Protein AF-A0A3N4IIP5-F1 (afdb_monomer)

Organism: NCBI:txid1160509

Solvent-accessible surface area (backbone atoms only — not comparable to full-atom values): 14035 Å² total; per-residue (Å²): 141,88,85,81,83,89,76,88,82,86,88,79,89,77,76,84,77,80,73,63,86,78,77,60,82,81,64,69,77,73,67,65,55,54,60,50,53,63,45,65,76,70,49,84,66,51,74,64,55,54,49,50,52,49,52,51,52,52,51,52,49,54,50,50,52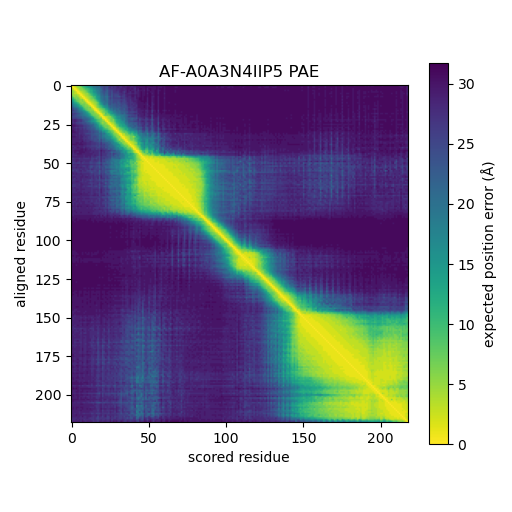,50,54,51,49,53,52,50,53,54,49,53,52,52,51,51,58,55,71,68,49,74,94,69,91,80,83,85,86,81,90,78,81,85,81,91,75,75,90,72,80,74,79,70,55,68,80,57,50,57,57,46,54,64,60,72,71,55,78,88,68,83,78,78,73,76,69,75,78,71,82,72,74,81,74,79,77,77,74,81,65,79,90,42,58,73,55,49,53,53,52,50,50,54,48,52,56,51,53,52,52,51,48,54,50,52,50,54,50,50,53,50,49,50,54,50,49,52,51,50,50,54,47,53,31,68,66,37,52,43,96,89,66,47,73,36,56,87,61,26,44,68,62,52,50,55,50,51,54,54,64,73,73,106

Radius of gyration: 42.21 Å; Cα contacts (8 Å, |Δi|>4): 19; chains: 1; bounding box: 82×111×110 Å

Secondary structure (DSSP, 8-state):
----PPP-------------GGGGSS--STTHHHHHHHHHTTS---HHHHHHHHHHHHHHHHHHHHHHHHHHHHHHHHHHHHHTS------------------------HHHHHHHHHHHTS-------------PPPPPPPPPPGGGHHHHHHHHHHHHHHHHHHHHHHHHHHHHHHHHHHHHHHHHHHH-B-TTS-B-HHHHHHHHHHHHHHHH--

Foldseek 3Di:
DDDDDDDDDDDDDPDDDPDDPVPCPPDPDPPPVVVVVVCVVPDCPDPVVVVVVVVVVVVVVVVVVVVVVVVVVVVVVVVVVVVPPDPDDDDDDDDDDDDPDDDDPPPPDPVVVVVVCVVVPDDPDPPPPPVPPPPDPPDPDPPDDPVCPVVVVVVVVVVVVVVVVVVVVVVVVVVVVVVVVVVVQLVCLQCDADPVRHRDCVSNVVVVVVVVVVVVVD

Mean predicted aligned error: 23.29 Å

Sequence (218 aa):
MAKEAPKSKKGGDKKGGKTSVKDRKDAGPVGFAKIQKYNNMRLPDGTHKRKLDKIKATLIQKAKTKQQYAKLLAKEKKAQEQEQRPEHLGPAPVPVENQEDDSVPAEMHPDRQTRIDEMEGQPDEPQKRQRERRERPPRPQRKSNPGFAAEQKKAEQRKKEAEEREKEIQEKEKAKRISIQERNRKKKLMTAKTVDGRKMLGKQSSVLLSKIQQQMST

Structure (mmCIF, N/CA/C/O backbone):
data_AF-A0A3N4IIP5-F1
#
_entry.id   AF-A0A3N4IIP5-F1
#
loop_
_atom_site.group_PDB
_atom_site.id
_atom_site.type_symbol
_atom_site.label_atom_id
_atom_site.label_alt_id
_atom_site.label_comp_id
_atom_site.label_asym_id
_atom_site.label_entity_id
_atom_site.label_seq_id
_atom_site.pdbx_PDB_ins_code
_atom_site.Cartn_x
_atom_site.Cartn_y
_atom_site.Cartn_z
_atom_site.occupancy
_atom_site.B_iso_or_equiv
_atom_site.auth_seq_id
_atom_site.auth_comp_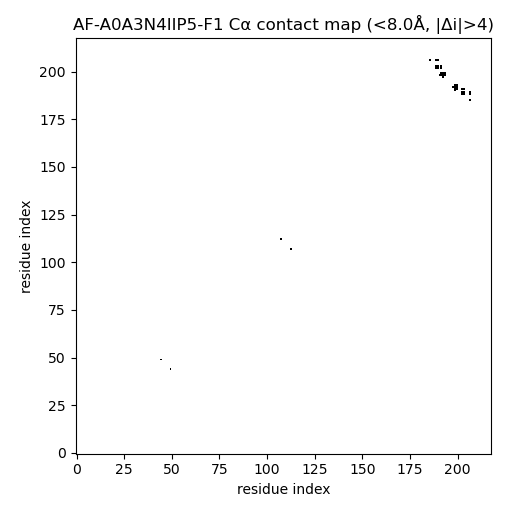id
_atom_site.auth_asym_id
_atom_site.auth_atom_id
_atom_site.pdbx_PDB_model_num
ATOM 1 N N . MET A 1 1 ? 0.651 67.273 -8.717 1.00 48.66 1 MET A N 1
ATOM 2 C CA . MET A 1 1 ? -0.096 66.728 -9.870 1.00 48.66 1 MET A CA 1
ATOM 3 C C . MET A 1 1 ? -1.094 65.711 -9.345 1.00 48.66 1 MET A C 1
ATOM 5 O O . MET A 1 1 ? -0.688 64.639 -8.926 1.00 48.66 1 MET A O 1
ATOM 9 N N . ALA A 1 2 ? -2.369 66.089 -9.271 1.00 49.53 2 ALA A N 1
ATOM 10 C CA . ALA A 1 2 ? -3.459 65.239 -8.802 1.00 49.53 2 ALA A CA 1
ATOM 11 C C . ALA A 1 2 ? -4.463 65.062 -9.940 1.00 49.53 2 ALA A C 1
ATOM 13 O O . ALA A 1 2 ? -4.961 66.076 -10.417 1.00 49.53 2 ALA A O 1
ATOM 14 N N . LYS A 1 3 ? -4.712 63.811 -10.350 1.00 52.56 3 LYS A N 1
ATOM 15 C CA . LYS A 1 3 ? -5.859 63.275 -11.118 1.00 52.56 3 LYS A CA 1
ATOM 16 C C . LYS A 1 3 ? -5.765 61.742 -11.020 1.00 52.56 3 LYS A C 1
ATOM 18 O O . LYS A 1 3 ? -4.656 61.232 -11.090 1.00 52.56 3 LYS A O 1
ATOM 23 N N . GLU A 1 4 ? -6.782 60.901 -10.919 1.00 49.09 4 GLU A N 1
ATOM 24 C CA . GLU A 1 4 ? -8.201 60.945 -10.556 1.00 49.09 4 GLU A CA 1
ATOM 25 C C . GLU A 1 4 ? -8.625 59.460 -10.640 1.00 49.09 4 GLU A C 1
ATOM 27 O O . GLU A 1 4 ? -8.287 58.777 -11.607 1.00 49.09 4 GLU A O 1
ATOM 32 N N . ALA A 1 5 ? -9.311 58.925 -9.628 1.00 58.78 5 ALA A N 1
ATOM 33 C CA . ALA A 1 5 ? -9.852 57.564 -9.673 1.00 58.78 5 ALA A CA 1
ATOM 34 C C . ALA A 1 5 ? -11.160 57.523 -10.490 1.00 58.78 5 ALA A C 1
ATOM 36 O O . ALA A 1 5 ? -12.003 58.407 -10.306 1.00 58.78 5 ALA A O 1
ATOM 37 N N . PRO A 1 6 ? -11.420 56.496 -11.323 1.00 63.25 6 PRO A N 1
ATOM 38 C CA . PRO A 1 6 ? -12.736 56.341 -11.922 1.00 63.25 6 PRO A CA 1
ATOM 39 C C . PRO A 1 6 ? -13.735 55.733 -10.928 1.00 63.25 6 PRO A C 1
ATOM 41 O O . PRO A 1 6 ? -13.582 54.628 -10.408 1.00 63.25 6 PRO A O 1
ATOM 44 N N . LYS A 1 7 ? -14.784 56.523 -10.696 1.00 52.03 7 LYS A N 1
ATOM 45 C CA . LYS A 1 7 ? -15.952 56.268 -9.856 1.00 52.03 7 LYS A CA 1
ATOM 46 C C . LYS A 1 7 ? -16.812 55.104 -10.362 1.00 52.03 7 LYS A C 1
ATOM 48 O O . LYS A 1 7 ? -17.008 54.898 -11.556 1.00 52.03 7 LYS A O 1
ATOM 53 N N . SER A 1 8 ? -17.420 54.439 -9.386 1.00 47.47 8 SER A N 1
ATOM 54 C CA . SER A 1 8 ? -18.555 53.521 -9.469 1.00 47.47 8 SER A CA 1
ATOM 55 C C . SER A 1 8 ? -19.714 54.009 -10.354 1.00 47.47 8 SER A C 1
ATOM 57 O O . SER A 1 8 ? -20.179 55.139 -10.185 1.00 47.47 8 SER A O 1
ATOM 59 N N . LYS A 1 9 ? -20.299 53.110 -11.158 1.00 48.66 9 LYS A N 1
ATOM 60 C CA . LYS A 1 9 ? -21.694 53.216 -11.621 1.00 48.66 9 LYS A CA 1
ATOM 61 C C . LYS A 1 9 ? -22.539 52.098 -11.007 1.00 48.66 9 LYS A C 1
ATOM 63 O O . LYS A 1 9 ? -22.332 50.919 -11.276 1.00 48.66 9 LYS A O 1
ATOM 68 N N . LYS A 1 10 ? -23.483 52.518 -10.161 1.00 44.81 10 LYS A N 1
ATOM 69 C CA . LYS A 1 10 ? -24.668 51.771 -9.726 1.00 44.81 10 LYS A CA 1
ATOM 70 C C . LYS A 1 10 ? -25.659 51.643 -10.890 1.00 44.81 10 LYS A C 1
ATOM 72 O O . LYS A 1 10 ? -25.715 52.535 -11.732 1.00 44.81 10 LYS A O 1
ATOM 77 N N . GLY A 1 11 ? -26.520 50.629 -10.824 1.00 36.28 11 GLY A N 1
ATOM 78 C CA . GLY A 1 11 ? -27.863 50.683 -11.411 1.00 36.28 11 GLY A CA 1
ATOM 79 C C . GLY A 1 11 ? -28.193 49.504 -12.315 1.00 36.28 11 GLY A C 1
ATOM 80 O O . GLY A 1 11 ? -27.770 49.459 -13.462 1.00 36.28 11 GLY A O 1
ATOM 81 N N . GLY A 1 12 ? -28.980 48.563 -11.799 1.00 36.09 12 GLY A N 1
ATOM 82 C CA . GLY A 1 12 ? -29.495 47.437 -12.569 1.00 36.09 12 GLY A CA 1
ATOM 83 C C . GLY A 1 12 ? -30.387 46.545 -11.720 1.00 36.09 12 GLY A C 1
ATOM 84 O O . GLY A 1 12 ? -30.040 45.393 -11.471 1.00 36.09 12 GLY A O 1
ATOM 85 N N . ASP A 1 13 ? -31.506 47.102 -11.250 1.00 45.22 13 ASP A N 1
ATOM 86 C CA . ASP A 1 13 ? -32.619 46.382 -10.632 1.00 45.22 13 ASP A CA 1
ATOM 87 C C . ASP A 1 13 ? -33.009 45.152 -11.461 1.00 45.22 13 ASP A C 1
ATOM 89 O O . ASP A 1 13 ? -33.681 45.257 -12.488 1.00 45.22 13 ASP A O 1
ATOM 93 N N . LYS A 1 14 ? -32.644 43.953 -11.000 1.00 47.56 14 LYS A N 1
ATOM 94 C CA . LYS A 1 14 ? -33.294 42.724 -11.461 1.00 47.56 14 LYS A CA 1
ATOM 95 C C . LYS A 1 14 ? -34.413 42.388 -10.496 1.00 47.56 14 LYS A C 1
ATOM 97 O O . LYS A 1 14 ? -34.243 41.640 -9.536 1.00 47.56 14 LYS A O 1
ATOM 102 N N . LYS A 1 15 ? -35.570 42.983 -10.794 1.00 43.66 15 LYS A N 1
ATOM 103 C CA . LYS A 1 15 ? -36.880 42.582 -10.286 1.00 43.66 15 LYS A CA 1
ATOM 104 C C . LYS A 1 15 ? -36.988 41.056 -10.315 1.00 43.66 15 LYS A C 1
ATOM 106 O O . LYS A 1 15 ? -36.783 40.428 -11.354 1.00 43.66 15 LYS A O 1
ATOM 111 N N . GLY A 1 16 ? -37.313 40.476 -9.162 1.00 44.22 16 GLY A N 1
ATOM 112 C CA . GLY A 1 16 ? -37.641 39.066 -9.021 1.00 44.22 16 GLY A CA 1
ATOM 113 C C . GLY A 1 16 ? -38.875 38.726 -9.849 1.00 44.22 16 GLY A C 1
ATOM 114 O O . GLY A 1 16 ? -40.005 38.922 -9.409 1.00 44.22 16 GLY A O 1
ATOM 115 N N . GLY A 1 17 ? -38.649 38.205 -11.053 1.00 40.88 17 GLY A N 1
ATOM 116 C CA . GLY A 1 17 ? -39.674 37.532 -11.834 1.00 40.88 17 GLY A CA 1
ATOM 117 C C . GLY A 1 17 ? -40.027 36.218 -11.148 1.00 40.88 17 GLY A C 1
ATOM 118 O O . GLY A 1 17 ? -39.293 35.237 -11.258 1.00 40.88 17 GLY A O 1
ATOM 119 N N . LYS A 1 18 ? -41.147 36.201 -10.419 1.00 43.44 18 LYS A N 1
ATOM 120 C CA . LYS A 1 18 ? -41.827 34.967 -10.018 1.00 43.44 18 LYS A CA 1
ATOM 121 C C . LYS A 1 18 ? -42.289 34.270 -11.298 1.00 43.44 18 LYS A C 1
ATOM 123 O O . LYS A 1 18 ? -43.378 34.541 -11.791 1.00 43.44 18 LYS A O 1
ATOM 128 N N . THR A 1 19 ? -41.448 33.410 -11.867 1.00 48.50 19 THR A N 1
ATOM 129 C CA . THR A 1 19 ? -41.896 32.485 -12.906 1.00 48.50 19 THR A CA 1
ATOM 130 C C . THR A 1 19 ? -42.863 31.502 -12.268 1.00 48.50 19 THR A C 1
ATOM 132 O O . THR A 1 19 ? -42.585 30.921 -11.214 1.00 48.50 19 THR A O 1
ATOM 135 N N . SER A 1 20 ? -44.040 31.404 -12.874 1.00 47.38 20 SER A N 1
ATOM 136 C CA . SER A 1 20 ? -45.124 30.553 -12.420 1.00 47.38 20 SER A CA 1
ATOM 137 C C . SER A 1 20 ? -44.643 29.095 -12.337 1.00 47.38 20 SER A C 1
ATOM 139 O O . SER A 1 20 ? -43.826 28.633 -13.134 1.00 47.38 20 SER A O 1
ATOM 141 N N . VAL A 1 21 ? -45.129 28.350 -11.343 1.00 51.81 21 VAL A N 1
ATOM 142 C CA . VAL A 1 21 ? -44.751 26.943 -11.101 1.00 51.81 21 VAL A CA 1
ATOM 143 C C . VAL A 1 21 ? -45.197 26.015 -12.249 1.00 51.81 21 VAL A C 1
ATOM 145 O O . VAL A 1 21 ? -44.751 24.872 -12.324 1.00 51.81 21 VAL A O 1
ATOM 148 N N . LYS A 1 22 ? -46.034 26.497 -13.179 1.00 49.34 22 LYS A N 1
ATOM 149 C CA . LYS A 1 22 ? -46.564 25.699 -14.292 1.00 49.34 22 LYS A CA 1
ATOM 150 C C . LYS A 1 22 ? -45.612 25.579 -15.489 1.00 49.34 22 LYS A C 1
ATOM 152 O O . LYS A 1 22 ? -45.721 24.590 -16.202 1.00 49.34 22 LYS A O 1
ATOM 157 N N . ASP A 1 23 ? -44.612 26.454 -15.623 1.00 50.75 23 ASP A N 1
ATOM 158 C CA . ASP A 1 23 ? -43.726 26.485 -16.806 1.00 50.75 23 ASP A CA 1
ATOM 159 C C . ASP A 1 23 ? -42.410 25.692 -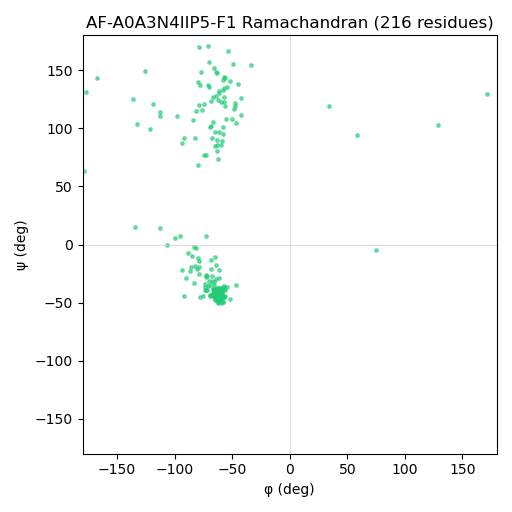16.633 1.00 50.75 23 ASP A C 1
ATOM 161 O O . ASP A 1 23 ? -41.513 25.757 -17.469 1.00 50.75 23 ASP A O 1
ATOM 165 N N . ARG A 1 24 ? -42.245 24.939 -15.531 1.00 54.22 24 ARG A N 1
ATOM 166 C CA . ARG A 1 24 ? -41.014 24.168 -15.231 1.00 54.22 24 ARG A CA 1
ATOM 167 C C . ARG A 1 24 ? -41.095 22.675 -15.560 1.00 54.22 24 ARG A C 1
ATOM 169 O O . ARG A 1 24 ? -40.170 21.945 -15.213 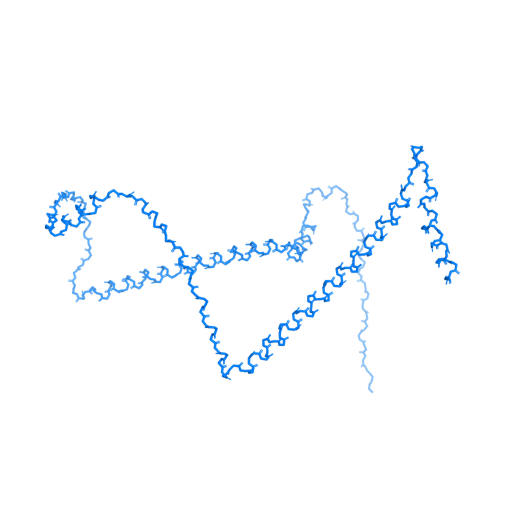1.00 54.22 24 ARG A O 1
ATOM 176 N N . LYS A 1 25 ? -42.179 22.201 -16.181 1.00 49.31 25 LYS A N 1
ATOM 177 C CA . LYS A 1 25 ? -42.346 20.766 -16.476 1.00 49.31 25 LYS A CA 1
ATOM 178 C C . LYS A 1 25 ? -41.557 20.280 -17.698 1.00 49.31 25 LYS A C 1
ATOM 180 O O . LYS A 1 25 ? -41.232 19.099 -17.732 1.00 49.31 25 LYS A O 1
ATOM 185 N N . ASP A 1 26 ? -41.134 21.178 -18.590 1.00 53.47 26 ASP A N 1
ATOM 186 C CA . ASP A 1 26 ? -40.436 20.799 -19.833 1.00 53.47 26 ASP A CA 1
ATOM 187 C C . ASP A 1 26 ? -38.924 21.095 -19.828 1.00 53.47 26 ASP A C 1
ATOM 189 O O . ASP A 1 26 ? -38.204 20.776 -20.773 1.00 53.47 26 ASP A O 1
ATOM 193 N N . ALA A 1 27 ? -38.393 21.655 -18.737 1.00 52.62 27 ALA A N 1
ATOM 194 C CA . ALA A 1 27 ? -36.957 21.845 -18.562 1.00 52.62 27 ALA A CA 1
ATOM 195 C C . ALA A 1 27 ? -36.355 20.636 -17.827 1.00 52.62 27 ALA A C 1
ATOM 197 O O . ALA A 1 27 ? -36.302 20.595 -16.597 1.00 52.62 27 ALA A O 1
ATOM 198 N N . GLY A 1 28 ? -35.894 19.642 -18.593 1.00 54.22 28 GLY A N 1
ATOM 199 C CA . GLY A 1 28 ? -35.118 18.510 -18.075 1.00 54.22 28 GLY A CA 1
ATOM 200 C C . GLY A 1 28 ? -33.888 18.948 -17.250 1.00 54.22 28 GLY A C 1
ATOM 201 O O . GLY A 1 28 ? -33.481 20.111 -17.284 1.00 54.22 28 GLY A O 1
ATOM 202 N N . PRO A 1 29 ? -33.250 18.043 -16.486 1.00 50.97 29 PRO A N 1
ATOM 203 C CA . PRO A 1 29 ? -32.293 18.396 -15.438 1.00 50.97 29 PRO A CA 1
ATOM 204 C C . PRO A 1 29 ? -30.906 18.730 -16.015 1.00 50.97 29 PRO A C 1
ATOM 206 O O . PRO A 1 29 ? -29.935 18.003 -15.816 1.00 50.97 29 PRO A O 1
ATOM 209 N N . VAL A 1 30 ? -30.773 19.845 -16.736 1.00 56.81 30 VAL A N 1
ATOM 210 C CA . VAL A 1 30 ? -29.518 20.204 -17.429 1.00 56.81 30 VAL A CA 1
ATOM 211 C C . VAL A 1 30 ? -28.463 20.809 -16.480 1.00 56.81 30 VAL A C 1
ATOM 213 O O . VAL A 1 30 ? -27.282 20.885 -16.819 1.00 56.81 30 VAL A O 1
ATOM 216 N N . GLY A 1 31 ? -28.854 21.204 -15.262 1.00 51.59 31 GLY A N 1
ATOM 217 C CA . GLY A 1 31 ? -27.966 21.865 -14.291 1.00 51.59 31 GLY A CA 1
ATOM 218 C C . GLY A 1 31 ? -27.245 20.923 -13.317 1.00 51.59 31 GLY A C 1
ATOM 219 O O . GLY A 1 31 ? -26.038 21.046 -13.110 1.00 51.59 31 GLY A O 1
ATOM 220 N N . PHE A 1 32 ? -27.952 19.944 -12.745 1.00 46.94 32 PHE A N 1
ATOM 221 C CA . PHE A 1 32 ? -27.382 19.037 -11.734 1.00 46.94 32 PHE A CA 1
ATOM 222 C C . PHE A 1 32 ? -26.414 18.005 -12.333 1.00 46.94 32 PHE A C 1
ATOM 224 O O . PHE A 1 32 ? -25.390 17.680 -11.728 1.00 46.94 32 PHE A O 1
ATOM 231 N N . ALA A 1 33 ? -26.684 17.547 -13.560 1.00 53.59 33 ALA A N 1
ATOM 232 C CA . ALA A 1 33 ? -25.852 16.567 -14.254 1.00 53.59 33 ALA A CA 1
ATOM 233 C C . ALA A 1 33 ? -24.456 17.113 -14.599 1.00 53.59 33 ALA A C 1
ATOM 235 O O . ALA A 1 33 ? -23.473 16.373 -14.580 1.00 53.59 33 ALA A O 1
ATOM 236 N N . LYS A 1 34 ? -24.334 18.419 -14.873 1.00 52.53 34 LYS A N 1
ATOM 237 C CA . LYS A 1 34 ? -23.051 19.029 -15.250 1.00 52.53 34 LYS A CA 1
ATOM 238 C C . LYS A 1 34 ? -22.114 19.150 -14.044 1.00 52.53 34 LYS A C 1
ATOM 240 O O . LYS A 1 34 ? -20.938 18.829 -14.165 1.00 52.53 34 LYS A O 1
ATOM 245 N N . ILE A 1 35 ? -22.639 19.487 -12.866 1.00 50.16 35 ILE A N 1
ATOM 246 C CA . ILE A 1 35 ? -21.857 19.587 -11.619 1.00 50.16 35 ILE A CA 1
ATOM 247 C C . ILE A 1 35 ? -21.423 18.194 -11.118 1.00 50.16 35 ILE A C 1
ATOM 249 O O . ILE A 1 35 ? -20.292 18.024 -10.662 1.00 50.16 35 ILE A O 1
ATOM 253 N N . GLN A 1 36 ? -22.258 17.161 -11.279 1.00 52.09 36 GLN A N 1
ATOM 254 C CA . GLN A 1 36 ? -21.866 15.776 -10.976 1.00 52.09 36 GLN A CA 1
ATOM 255 C C . GLN A 1 36 ? -20.844 15.204 -11.976 1.00 52.09 36 GLN A C 1
ATOM 257 O O . GLN A 1 36 ? -19.974 14.430 -11.580 1.00 52.09 36 GLN A O 1
ATOM 262 N N . LYS A 1 37 ? -20.876 15.621 -13.250 1.00 50.81 37 LYS A N 1
ATOM 263 C CA . LYS A 1 37 ? -19.923 15.180 -14.285 1.00 50.81 37 LYS A CA 1
ATOM 264 C C . LYS A 1 37 ? -18.489 15.659 -14.022 1.00 50.81 37 LYS A C 1
ATOM 266 O O . LYS A 1 37 ? -17.551 14.891 -14.217 1.00 50.81 37 LYS A O 1
ATOM 271 N N . TYR A 1 38 ? -18.313 16.884 -13.520 1.00 48.00 38 TYR A N 1
ATOM 272 C CA . TYR A 1 38 ? -16.987 17.410 -13.161 1.00 48.00 38 TYR A CA 1
ATOM 273 C C . TYR A 1 38 ? -16.470 16.897 -11.808 1.00 48.00 38 TYR A C 1
ATOM 275 O O . TYR A 1 38 ? -15.258 16.782 -11.635 1.00 48.00 38 TYR A O 1
ATOM 283 N N . ASN A 1 39 ? -17.358 16.500 -10.890 1.00 49.91 39 ASN A N 1
ATOM 284 C CA . ASN A 1 39 ? -16.961 15.805 -9.665 1.00 49.91 39 ASN A CA 1
ATOM 285 C C . ASN A 1 39 ? -16.578 14.337 -9.942 1.00 49.91 39 ASN A C 1
ATOM 287 O O . ASN A 1 39 ? -15.513 13.902 -9.519 1.00 49.91 39 ASN A O 1
ATOM 291 N N . ASN A 1 40 ? -17.334 13.586 -10.748 1.00 54.94 40 ASN A N 1
ATOM 292 C CA . ASN A 1 40 ? -17.026 12.175 -11.040 1.00 54.94 40 ASN A CA 1
ATOM 293 C C . ASN A 1 40 ? -15.760 11.953 -11.890 1.00 54.94 40 ASN A C 1
ATOM 295 O O . ASN A 1 40 ? -15.177 10.877 -11.829 1.00 54.94 40 ASN A O 1
ATOM 299 N N . MET A 1 41 ? -15.284 12.954 -12.637 1.00 53.72 41 MET A N 1
ATOM 300 C CA . MET A 1 41 ? -14.005 12.874 -13.367 1.00 53.72 41 MET A CA 1
ATOM 301 C C . MET A 1 41 ? -12.766 13.110 -12.487 1.00 53.72 41 MET A C 1
ATOM 303 O O . MET A 1 41 ? -11.644 12.866 -12.931 1.00 53.72 41 MET A O 1
ATOM 307 N N . ARG A 1 42 ? -12.941 13.580 -11.245 1.00 56.50 42 ARG A N 1
ATOM 308 C CA . ARG A 1 42 ? -11.845 13.856 -10.299 1.00 56.50 42 ARG A CA 1
ATOM 309 C C . ARG A 1 42 ? -12.122 13.307 -8.896 1.00 56.50 42 ARG A C 1
ATOM 311 O O . ARG A 1 42 ? -11.427 13.659 -7.948 1.00 56.50 42 ARG A O 1
ATOM 318 N N . LEU A 1 43 ? -13.105 12.423 -8.751 1.00 65.94 43 LEU A N 1
ATOM 319 C CA . LEU A 1 43 ? -13.254 11.604 -7.556 1.00 65.94 43 LEU A CA 1
ATOM 320 C C . LEU A 1 43 ? -12.222 10.468 -7.614 1.00 65.94 43 LEU A C 1
ATOM 322 O O . LEU A 1 43 ? -11.844 10.023 -8.703 1.00 65.94 43 LEU A O 1
ATOM 326 N N . PRO A 1 44 ? -11.711 9.983 -6.471 1.00 65.00 44 PRO A N 1
ATOM 327 C CA . PRO A 1 44 ? -10.833 8.833 -6.453 1.00 65.00 44 PRO A CA 1
ATOM 328 C C . PRO A 1 44 ? -11.660 7.585 -6.744 1.00 65.00 44 PRO A C 1
ATOM 330 O O . PRO A 1 44 ? -11.962 6.807 -5.845 1.00 65.00 44 PRO A O 1
ATOM 333 N N . ASP A 1 45 ? -12.002 7.376 -8.019 1.00 67.00 45 ASP A N 1
ATOM 334 C CA . ASP A 1 45 ? -12.311 6.046 -8.514 1.00 67.00 45 ASP A CA 1
ATOM 335 C C . ASP A 1 45 ? -11.189 5.146 -8.006 1.00 67.00 45 ASP A C 1
ATOM 337 O O . ASP A 1 45 ? -10.000 5.435 -8.214 1.00 67.00 45 ASP A O 1
ATOM 341 N N . GLY A 1 46 ? -11.583 4.151 -7.209 1.00 72.94 46 GLY A N 1
ATOM 342 C CA . GLY A 1 46 ? -10.670 3.369 -6.390 1.00 72.94 46 GLY A CA 1
ATOM 343 C C . GLY A 1 46 ? -9.480 2.859 -7.198 1.00 72.94 46 GLY A C 1
ATOM 344 O O . GLY A 1 46 ? -9.546 2.691 -8.418 1.00 72.94 46 GLY A O 1
ATOM 345 N N . THR A 1 47 ? -8.373 2.586 -6.511 1.00 77.88 47 THR A N 1
ATOM 346 C CA . THR A 1 47 ? -7.105 2.151 -7.123 1.00 77.88 47 THR A CA 1
ATOM 347 C C . THR A 1 47 ? -7.289 1.038 -8.164 1.00 77.88 47 THR A C 1
ATOM 349 O O . THR A 1 47 ? -6.606 1.044 -9.187 1.00 77.88 47 THR A O 1
ATOM 352 N N . HIS A 1 48 ? -8.249 0.133 -7.953 1.00 83.44 48 HIS A N 1
ATOM 353 C CA . HIS A 1 48 ? -8.629 -0.917 -8.898 1.00 83.44 48 HIS A CA 1
ATOM 354 C C . HIS A 1 48 ? -9.177 -0.392 -10.231 1.00 83.44 48 HIS A C 1
ATOM 356 O O . HIS A 1 48 ? -8.703 -0.835 -11.273 1.00 83.44 48 HIS A O 1
ATOM 362 N N . LYS A 1 49 ? -10.102 0.575 -10.237 1.00 86.12 49 LYS A N 1
ATOM 363 C CA . LYS A 1 49 ? -10.645 1.143 -11.483 1.00 86.12 49 LYS A CA 1
ATOM 364 C C . LYS A 1 49 ? -9.555 1.827 -12.306 1.00 86.12 49 LYS A C 1
ATOM 366 O O . LYS A 1 49 ? -9.382 1.506 -13.473 1.00 86.12 49 LYS A O 1
ATOM 371 N N . ARG A 1 50 ? -8.697 2.629 -11.661 1.00 84.62 50 ARG A N 1
ATOM 372 C CA . ARG A 1 50 ? -7.537 3.255 -12.326 1.00 84.62 50 ARG A CA 1
ATOM 373 C C . ARG A 1 50 ? -6.578 2.229 -12.929 1.00 84.62 50 ARG A C 1
ATOM 375 O O . ARG A 1 50 ? -6.021 2.464 -13.997 1.00 84.62 50 ARG A O 1
ATOM 382 N N . LYS A 1 51 ? -6.342 1.107 -12.239 1.00 89.31 51 LYS A N 1
ATOM 383 C CA . LYS A 1 51 ? -5.519 0.006 -12.766 1.00 89.31 51 LYS A CA 1
ATOM 384 C C . LYS A 1 51 ? -6.179 -0.627 -13.988 1.00 89.31 51 LYS A C 1
ATOM 386 O O . LYS A 1 51 ? -5.494 -0.823 -14.984 1.00 89.31 51 LYS A O 1
ATOM 391 N N . LEU A 1 52 ? -7.484 -0.892 -13.939 1.00 93.50 52 LEU A N 1
ATOM 392 C CA . LEU A 1 52 ? -8.230 -1.436 -15.075 1.00 93.50 52 LEU A CA 1
ATOM 393 C C . LEU A 1 52 ? -8.204 -0.491 -16.279 1.00 93.50 52 LEU A C 1
ATOM 395 O O . LEU A 1 52 ? -7.937 -0.945 -17.386 1.00 93.50 52 LEU A O 1
ATOM 399 N N . ASP A 1 53 ? -8.395 0.810 -16.073 1.00 90.94 53 ASP A N 1
ATOM 400 C CA . ASP A 1 53 ? -8.357 1.798 -17.157 1.00 90.94 53 ASP A CA 1
ATOM 401 C C . ASP A 1 53 ? -6.961 1.914 -17.771 1.00 90.94 53 ASP A C 1
ATOM 403 O O . ASP A 1 53 ? -6.822 1.9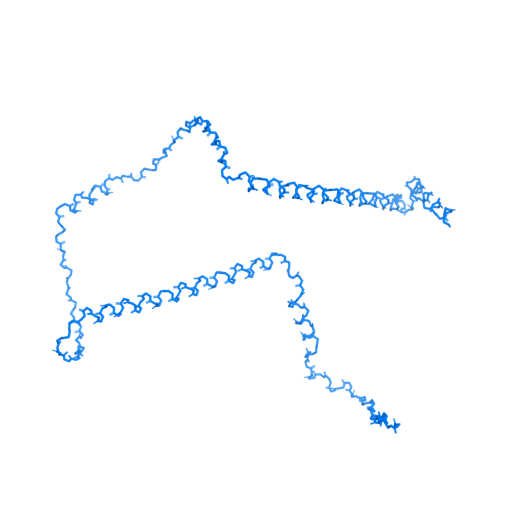43 -18.994 1.00 90.94 53 ASP A O 1
ATOM 407 N N . LYS A 1 54 ? -5.907 1.876 -16.944 1.00 94.00 54 LYS A N 1
ATOM 408 C CA . LYS A 1 54 ? -4.521 1.788 -17.428 1.00 94.00 54 LYS A CA 1
ATOM 409 C C . LYS A 1 54 ? -4.289 0.513 -18.236 1.00 94.00 54 LYS A C 1
ATOM 411 O O . LYS A 1 54 ? -3.752 0.591 -19.335 1.00 94.00 54 LYS A O 1
ATOM 416 N N . ILE A 1 55 ? -4.712 -0.647 -17.732 1.00 96.12 55 ILE A N 1
ATOM 417 C CA . ILE A 1 55 ? -4.574 -1.931 -18.435 1.00 96.12 55 ILE A CA 1
ATOM 418 C C . ILE A 1 55 ? -5.282 -1.863 -19.793 1.00 96.12 55 ILE A C 1
ATOM 420 O O . ILE A 1 55 ? -4.662 -2.150 -20.817 1.00 96.12 55 ILE A O 1
ATOM 424 N N . LYS A 1 56 ? -6.533 -1.392 -19.826 1.00 97.06 56 LYS A N 1
ATOM 425 C CA . LYS A 1 56 ? -7.305 -1.206 -21.062 1.00 97.06 56 LYS A CA 1
ATOM 426 C C . LYS A 1 56 ? -6.598 -0.267 -22.038 1.00 97.06 56 LYS A C 1
ATOM 428 O O . LYS A 1 56 ? -6.406 -0.636 -23.194 1.00 97.06 56 LYS A O 1
ATOM 433 N N . ALA A 1 57 ? -6.146 0.900 -21.581 1.00 96.94 57 ALA A N 1
ATOM 434 C CA . ALA A 1 57 ? -5.417 1.850 -22.419 1.00 96.94 57 ALA A CA 1
ATOM 435 C C . ALA A 1 57 ? -4.134 1.232 -23.003 1.00 96.94 57 ALA A C 1
ATOM 437 O O . ALA A 1 57 ? -3.880 1.367 -24.200 1.00 96.94 57 ALA A O 1
ATOM 438 N N . THR A 1 58 ? -3.367 0.488 -22.196 1.00 97.38 58 THR A N 1
ATOM 439 C CA . THR A 1 58 ? -2.134 -0.174 -22.657 1.00 97.38 58 THR A CA 1
ATOM 440 C C . THR A 1 58 ? -2.410 -1.278 -23.682 1.00 97.38 58 THR A C 1
ATOM 442 O O . THR A 1 58 ? -1.670 -1.405 -24.656 1.00 97.38 58 THR A O 1
ATOM 445 N N . LEU A 1 59 ? -3.487 -2.054 -23.513 1.00 98.19 59 LEU A N 1
ATOM 446 C CA . LEU A 1 59 ? -3.906 -3.090 -24.463 1.00 98.19 59 LEU A CA 1
ATOM 447 C C . LEU A 1 59 ? -4.335 -2.480 -25.798 1.00 98.19 59 LEU A C 1
ATOM 449 O O . LEU A 1 59 ? -3.899 -2.941 -26.851 1.00 98.19 59 LEU A O 1
ATOM 453 N N . ILE A 1 60 ? -5.125 -1.405 -25.754 1.00 97.25 60 ILE A N 1
ATOM 454 C CA . ILE A 1 60 ? -5.563 -0.680 -26.951 1.00 97.25 60 ILE A CA 1
ATOM 455 C C . ILE A 1 60 ? -4.358 -0.103 -27.701 1.00 97.25 60 ILE A C 1
ATOM 457 O O . ILE A 1 60 ? -4.275 -0.239 -28.919 1.00 97.25 60 ILE A O 1
ATOM 461 N N . GLN A 1 61 ? -3.401 0.506 -26.997 1.00 98.44 61 GLN A N 1
ATOM 462 C CA . GLN A 1 61 ? -2.182 1.032 -27.617 1.00 98.44 61 GLN A CA 1
ATOM 463 C C . GLN A 1 61 ? -1.361 -0.076 -28.281 1.00 98.44 61 GLN A C 1
ATOM 465 O O . GLN A 1 61 ? -0.997 0.070 -29.443 1.00 98.44 61 GLN A O 1
ATOM 470 N N . LYS A 1 62 ? -1.143 -1.209 -27.598 1.00 98.06 62 LYS A N 1
ATOM 471 C CA . LYS A 1 62 ? -0.442 -2.372 -28.171 1.00 98.06 62 LYS A CA 1
ATOM 472 C C . LYS A 1 62 ? -1.147 -2.937 -29.405 1.00 98.06 62 LYS A C 1
ATOM 474 O O . LYS A 1 62 ? -0.487 -3.351 -30.351 1.00 98.06 62 LYS A O 1
ATOM 479 N N . ALA A 1 63 ? -2.477 -2.976 -29.409 1.00 98.38 63 ALA A N 1
ATOM 480 C CA . ALA A 1 63 ? -3.237 -3.422 -30.573 1.00 98.38 63 ALA A CA 1
ATOM 481 C C . ALA A 1 63 ? -3.082 -2.443 -31.747 1.00 98.38 63 ALA A C 1
ATOM 483 O O . ALA A 1 63 ? -2.821 -2.870 -32.870 1.00 98.38 63 ALA A O 1
ATOM 484 N N . LYS A 1 64 ? -3.163 -1.133 -31.485 1.00 98.31 64 LYS A N 1
ATOM 485 C CA . LYS A 1 64 ? -2.969 -0.093 -32.506 1.00 98.31 64 LYS A CA 1
ATOM 486 C C . LYS A 1 64 ? -1.565 -0.124 -33.103 1.00 98.31 64 LYS A C 1
ATOM 488 O O . LYS A 1 64 ? -1.443 -0.086 -34.323 1.00 98.31 64 LYS A O 1
ATOM 493 N N . THR A 1 65 ? -0.523 -0.247 -32.281 1.00 98.31 65 THR A N 1
ATOM 494 C CA . THR A 1 65 ? 0.857 -0.332 -32.780 1.00 98.31 65 THR A CA 1
ATOM 495 C C . THR A 1 65 ? 1.072 -1.589 -33.614 1.00 98.31 65 THR A C 1
ATOM 497 O O . THR A 1 65 ? 1.659 -1.502 -34.687 1.00 98.31 65 THR A O 1
ATOM 500 N N . LYS A 1 66 ? 0.524 -2.740 -33.199 1.00 97.94 66 LYS A N 1
ATOM 501 C CA . LYS A 1 66 ? 0.552 -3.970 -34.007 1.00 97.94 66 LYS A CA 1
ATOM 502 C C . LYS A 1 66 ? -0.164 -3.806 -35.347 1.00 97.94 66 LYS A C 1
ATOM 504 O O . LYS A 1 66 ? 0.370 -4.224 -36.366 1.00 97.94 66 LYS A O 1
ATOM 509 N N . GLN A 1 67 ? -1.339 -3.177 -35.368 1.00 98.12 67 GLN A N 1
ATOM 510 C CA . GLN A 1 67 ? -2.065 -2.906 -36.614 1.00 98.12 67 GLN A CA 1
ATOM 511 C C . GLN A 1 67 ? -1.293 -1.957 -37.536 1.00 98.12 67 GLN A C 1
ATOM 513 O O . GLN A 1 67 ? -1.241 -2.181 -38.741 1.00 98.12 67 GLN A O 1
ATOM 518 N N . GLN A 1 68 ? -0.689 -0.899 -36.990 1.00 98.06 68 GLN A N 1
ATOM 519 C CA . GLN A 1 68 ? 0.140 0.029 -37.762 1.00 98.06 68 GLN A CA 1
ATOM 520 C C . GLN A 1 68 ? 1.383 -0.665 -38.324 1.00 98.06 68 GLN A C 1
ATOM 522 O O . GLN A 1 68 ? 1.669 -0.516 -39.508 1.00 98.06 68 GLN A O 1
ATOM 527 N N . TYR A 1 69 ? 2.064 -1.475 -37.513 1.00 98.12 69 TYR A N 1
ATOM 528 C CA . TYR A 1 69 ? 3.219 -2.253 -37.950 1.00 98.12 69 TYR A CA 1
ATOM 529 C C . TYR A 1 69 ? 2.848 -3.260 -39.043 1.00 98.12 69 TYR A C 1
ATOM 531 O O . TYR A 1 69 ? 3.504 -3.307 -40.075 1.00 98.12 69 TYR A O 1
ATOM 539 N N . ALA A 1 70 ? 1.744 -3.995 -38.881 1.00 97.44 70 ALA A N 1
ATOM 540 C CA . ALA A 1 70 ? 1.251 -4.915 -39.905 1.00 97.44 70 ALA A CA 1
ATOM 541 C C . ALA A 1 70 ? 0.929 -4.195 -41.228 1.00 97.44 70 ALA A C 1
ATOM 543 O O . ALA A 1 70 ? 1.209 -4.722 -42.301 1.00 97.44 70 ALA A O 1
ATOM 544 N N . LYS A 1 71 ? 0.386 -2.971 -41.165 1.00 97.25 71 LYS A N 1
ATOM 545 C CA . LYS A 1 71 ? 0.150 -2.140 -42.355 1.00 97.25 71 LYS A CA 1
ATOM 546 C C . LYS A 1 71 ? 1.449 -1.705 -43.031 1.00 97.25 71 LYS A C 1
ATOM 548 O O . LYS A 1 71 ? 1.497 -1.711 -44.255 1.00 97.25 71 LYS A O 1
ATOM 553 N N . LEU A 1 72 ? 2.467 -1.312 -42.266 1.00 96.75 72 LEU A N 1
ATOM 554 C CA . LEU A 1 72 ? 3.779 -0.952 -42.816 1.00 96.75 72 LEU A CA 1
ATOM 555 C C . LEU A 1 72 ? 4.447 -2.164 -43.463 1.00 96.75 72 LEU A C 1
ATOM 557 O O . LEU A 1 72 ? 4.809 -2.089 -44.629 1.00 96.75 72 LEU A O 1
ATOM 561 N N . LEU A 1 73 ? 4.465 -3.305 -42.775 1.00 96.62 73 LEU A N 1
ATOM 562 C CA . LEU A 1 73 ? 5.018 -4.551 -43.301 1.00 96.62 73 LEU A CA 1
ATOM 563 C C . LEU A 1 73 ? 4.317 -4.991 -44.596 1.00 96.62 73 LEU A C 1
ATOM 565 O O . LEU A 1 73 ? 4.963 -5.423 -45.543 1.00 96.62 73 LEU A O 1
ATOM 569 N N . ALA A 1 74 ? 2.988 -4.867 -44.667 1.00 94.00 74 ALA A N 1
ATOM 570 C CA . ALA A 1 74 ? 2.241 -5.169 -45.887 1.00 94.00 74 ALA A CA 1
ATOM 571 C C . ALA A 1 74 ? 2.565 -4.196 -47.034 1.00 94.00 74 ALA A C 1
ATOM 573 O O . ALA A 1 74 ? 2.575 -4.607 -48.190 1.00 94.00 74 ALA A O 1
ATOM 574 N N . LYS A 1 75 ? 2.827 -2.917 -46.735 1.00 94.31 75 LYS A N 1
ATOM 575 C CA . LYS A 1 75 ? 3.267 -1.936 -47.738 1.00 94.31 75 LYS A CA 1
ATOM 576 C C . LYS A 1 75 ? 4.685 -2.222 -48.227 1.00 94.31 75 LYS A C 1
ATOM 578 O O . LYS A 1 75 ? 4.901 -2.179 -49.427 1.00 94.31 75 LYS A O 1
ATOM 583 N N . GLU A 1 76 ? 5.607 -2.548 -47.326 1.00 92.12 76 GLU A N 1
ATOM 584 C CA . GLU A 1 76 ? 6.989 -2.908 -47.666 1.00 92.12 76 GLU A CA 1
ATOM 585 C C . GLU A 1 76 ? 7.035 -4.155 -48.550 1.00 92.12 76 GLU A C 1
ATOM 587 O O . GLU A 1 76 ? 7.694 -4.141 -49.581 1.00 92.12 76 GLU A O 1
ATOM 592 N N . LYS A 1 77 ? 6.261 -5.197 -48.220 1.00 90.44 77 LYS A N 1
ATOM 593 C CA . LYS A 1 77 ? 6.149 -6.395 -49.067 1.00 90.44 77 LYS A CA 1
ATOM 594 C C . LYS A 1 77 ? 5.618 -6.078 -50.466 1.00 90.44 77 LYS A C 1
ATOM 596 O O . LYS A 1 77 ? 6.166 -6.567 -51.443 1.00 90.44 77 LYS A O 1
ATOM 601 N N . LYS A 1 78 ? 4.586 -5.232 -50.568 1.00 89.94 78 LYS A N 1
ATOM 602 C CA . LYS A 1 78 ? 4.052 -4.787 -51.867 1.00 89.94 78 LYS A CA 1
ATOM 603 C C . LYS A 1 78 ? 5.060 -3.952 -52.659 1.00 89.94 78 LYS A C 1
ATOM 605 O O . LYS A 1 78 ? 5.120 -4.093 -53.871 1.00 89.94 78 LYS A O 1
ATOM 610 N N . ALA A 1 79 ? 5.834 -3.097 -51.992 1.00 87.62 79 ALA A N 1
ATOM 611 C CA . ALA A 1 79 ? 6.892 -2.322 -52.635 1.00 87.62 79 ALA A CA 1
ATOM 612 C C . ALA A 1 79 ? 8.022 -3.232 -53.146 1.00 87.62 79 ALA A C 1
ATOM 614 O O . ALA A 1 79 ? 8.443 -3.089 -54.286 1.00 87.62 79 ALA A O 1
ATOM 615 N N . GLN A 1 80 ? 8.436 -4.232 -52.360 1.00 83.56 80 GLN A N 1
ATOM 616 C CA . GLN A 1 80 ? 9.430 -5.228 -52.780 1.00 83.56 80 GLN A CA 1
ATOM 617 C C . GLN A 1 80 ? 8.961 -6.064 -53.979 1.00 83.56 80 GLN A C 1
ATOM 619 O O . GLN A 1 80 ? 9.745 -6.333 -54.881 1.00 83.56 80 GLN A O 1
ATOM 624 N N . GLU A 1 81 ? 7.687 -6.456 -54.017 1.00 80.69 81 GLU A N 1
ATOM 625 C CA . GLU A 1 81 ? 7.107 -7.184 -55.154 1.00 80.69 81 GLU A CA 1
ATOM 626 C C . GLU A 1 81 ? 7.021 -6.312 -56.420 1.00 80.69 81 GLU A C 1
ATOM 628 O O . GLU A 1 81 ? 7.176 -6.812 -57.531 1.00 80.69 81 GLU A O 1
ATOM 633 N N . GLN A 1 82 ? 6.828 -4.997 -56.264 1.00 73.38 82 GLN A N 1
ATOM 634 C CA . GLN A 1 82 ? 6.873 -4.041 -57.375 1.00 73.38 82 GLN A CA 1
ATOM 635 C C . GLN A 1 82 ? 8.299 -3.798 -57.886 1.00 73.38 82 GLN A C 1
ATOM 637 O O . GLN A 1 82 ? 8.485 -3.724 -59.094 1.00 73.38 82 GLN A O 1
ATOM 642 N N . GLU A 1 83 ? 9.301 -3.728 -57.005 1.00 70.38 83 GLU A N 1
ATOM 643 C CA . GLU A 1 83 ? 10.716 -3.574 -57.387 1.00 70.38 83 GLU A CA 1
ATOM 644 C C . GLU A 1 83 ? 11.311 -4.846 -58.017 1.00 70.38 83 GLU A C 1
ATOM 646 O O . GLU A 1 83 ? 12.221 -4.763 -58.837 1.00 70.38 83 GLU A O 1
ATOM 651 N N . GLN A 1 84 ? 10.790 -6.028 -57.675 1.00 63.09 84 GLN A N 1
ATOM 652 C CA 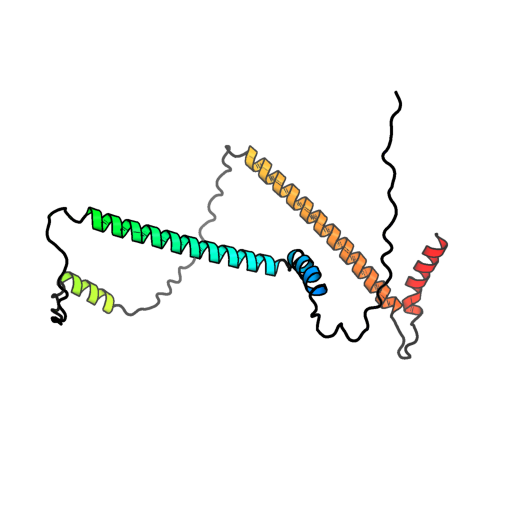. GLN A 1 84 ? 11.180 -7.299 -58.301 1.00 63.09 84 GLN A CA 1
ATOM 653 C C . GLN A 1 84 ? 10.446 -7.585 -59.615 1.00 63.09 84 GLN A C 1
ATOM 655 O O . GLN A 1 84 ? 10.724 -8.598 -60.258 1.00 63.09 84 GLN A O 1
ATOM 660 N N . ARG A 1 85 ? 9.517 -6.718 -60.038 1.00 57.94 85 ARG A N 1
ATOM 661 C CA . ARG A 1 85 ? 8.860 -6.837 -61.339 1.00 57.94 85 ARG A CA 1
ATOM 662 C C . ARG A 1 85 ? 9.772 -6.181 -62.386 1.00 57.94 85 ARG A C 1
ATOM 664 O O . ARG A 1 85 ? 9.884 -4.958 -62.382 1.00 57.94 85 ARG A O 1
ATOM 671 N N . PRO A 1 86 ? 10.450 -6.946 -63.262 1.00 55.09 86 PRO A N 1
ATOM 672 C CA . PRO A 1 86 ? 11.320 -6.354 -64.268 1.00 55.09 86 PRO A CA 1
ATOM 673 C C . PRO A 1 86 ? 10.492 -5.464 -65.197 1.00 55.09 86 PRO A C 1
ATOM 675 O O . PRO A 1 86 ? 9.431 -5.869 -65.680 1.00 55.09 86 PRO A O 1
ATOM 678 N N . GLU A 1 87 ? 10.981 -4.250 -65.443 1.00 54.88 87 GLU A N 1
ATOM 679 C CA . GLU A 1 87 ? 10.456 -3.353 -66.466 1.00 54.88 87 GLU A CA 1
ATOM 680 C C . GLU A 1 87 ? 10.683 -3.970 -67.855 1.00 54.88 87 GLU A C 1
ATOM 682 O O . GLU A 1 87 ? 11.661 -3.689 -68.538 1.00 54.88 87 GLU A O 1
ATOM 687 N N . HIS A 1 88 ? 9.774 -4.843 -68.286 1.00 43.69 88 HIS A N 1
ATOM 688 C CA . HIS A 1 88 ? 9.557 -5.127 -69.698 1.00 43.69 88 HIS A CA 1
ATOM 689 C C . HIS A 1 88 ? 8.053 -5.168 -69.991 1.00 43.69 88 HIS A C 1
ATOM 691 O O . HIS A 1 88 ? 7.265 -5.835 -69.326 1.00 43.69 88 HIS A O 1
ATOM 697 N N . LEU A 1 89 ? 7.684 -4.346 -70.970 1.00 45.31 89 LEU A N 1
ATOM 698 C CA . LEU A 1 89 ? 6.346 -3.933 -71.384 1.00 45.31 89 LEU A CA 1
ATOM 699 C C . LEU A 1 89 ? 5.401 -5.080 -71.796 1.00 45.31 89 LEU A C 1
ATOM 701 O O . LEU A 1 89 ? 5.786 -5.966 -72.552 1.00 45.31 89 LEU A O 1
ATOM 705 N N . GLY A 1 90 ? 4.121 -4.945 -71.424 1.00 35.81 90 GLY A N 1
ATOM 706 C CA . GLY A 1 90 ? 2.970 -5.610 -72.057 1.00 35.81 90 GLY A CA 1
ATOM 707 C C . GLY A 1 90 ? 1.667 -5.419 -71.253 1.00 35.81 90 GLY A C 1
ATOM 708 O O . GLY A 1 90 ? 1.710 -5.605 -70.040 1.00 35.81 90 GLY A O 1
ATOM 709 N N . PRO A 1 91 ? 0.537 -4.985 -71.856 1.00 50.62 91 PRO A N 1
ATOM 710 C CA . PRO A 1 91 ? -0.591 -4.356 -71.156 1.00 50.62 91 PRO A CA 1
ATOM 711 C C . PRO A 1 91 ? -1.540 -5.323 -70.418 1.00 50.62 91 PRO A C 1
ATOM 713 O O . PRO A 1 91 ? -1.466 -6.537 -70.547 1.00 50.62 91 PRO A O 1
ATOM 716 N N . ALA A 1 92 ? -2.418 -4.696 -69.628 1.00 45.75 92 ALA A N 1
ATOM 717 C CA . ALA A 1 92 ? -3.426 -5.175 -68.676 1.00 45.75 92 ALA A CA 1
ATOM 718 C C . ALA A 1 92 ? -4.180 -6.508 -68.960 1.00 45.75 92 ALA A C 1
ATOM 720 O O . ALA A 1 92 ? -4.375 -6.889 -70.112 1.00 45.75 92 ALA A O 1
ATOM 721 N N . PRO A 1 93 ? -4.668 -7.181 -67.891 1.00 51.06 93 PRO A N 1
ATOM 722 C CA . PRO A 1 93 ? -5.195 -8.545 -67.935 1.00 51.06 93 PRO A CA 1
ATOM 723 C C . PRO A 1 93 ? -6.621 -8.642 -68.499 1.00 51.06 93 PRO A C 1
ATOM 725 O O . PRO A 1 93 ? -7.518 -7.891 -68.116 1.00 51.06 93 PRO A O 1
ATOM 728 N N . VAL A 1 94 ? -6.828 -9.647 -69.348 1.00 45.97 94 VAL A N 1
ATOM 729 C CA . VAL A 1 94 ? -8.133 -10.246 -69.664 1.00 45.97 94 VAL A CA 1
ATOM 730 C C . VAL A 1 94 ? -8.641 -11.049 -68.454 1.00 45.97 94 VAL A C 1
ATOM 732 O O . VAL A 1 94 ? -7.846 -11.772 -67.851 1.00 45.97 94 VAL A O 1
ATOM 735 N N . PRO A 1 95 ? -9.934 -10.974 -68.086 1.00 55.69 95 PRO A N 1
ATOM 736 C CA . PRO A 1 95 ? -10.518 -11.898 -67.126 1.00 55.69 95 PRO A CA 1
ATOM 737 C C . PRO A 1 95 ? -10.884 -13.190 -67.865 1.00 55.69 95 PRO A C 1
ATOM 739 O O . PRO A 1 95 ? -11.736 -13.175 -68.750 1.00 55.69 95 PRO A O 1
ATOM 742 N N . VAL A 1 96 ? -10.233 -14.298 -67.520 1.00 43.25 96 VAL A N 1
ATOM 743 C CA . VAL A 1 96 ? -10.648 -15.636 -67.957 1.00 43.25 96 VAL A CA 1
ATOM 744 C C . VAL A 1 96 ? -11.121 -16.390 -66.722 1.00 43.25 96 VAL A C 1
ATOM 746 O O . VAL A 1 96 ? -10.346 -16.676 -65.812 1.00 43.25 96 VAL A O 1
ATOM 749 N N . GLU A 1 97 ? -12.431 -16.615 -66.680 1.00 47.91 97 GLU A N 1
ATOM 750 C CA . GLU A 1 97 ? -13.094 -17.567 -65.798 1.00 47.91 97 GLU A CA 1
ATOM 751 C C . GLU A 1 97 ? -12.637 -19.002 -66.095 1.00 47.91 97 GLU A C 1
ATOM 753 O O . GLU A 1 97 ? -12.430 -19.368 -67.249 1.00 47.91 97 GLU A O 1
ATOM 758 N N . ASN A 1 98 ? -12.601 -19.802 -65.025 1.00 48.19 98 ASN A N 1
ATOM 759 C CA . ASN A 1 98 ? -12.736 -21.260 -64.992 1.00 48.19 98 ASN A CA 1
ATOM 760 C C . ASN A 1 98 ? -11.744 -22.100 -65.803 1.00 48.19 98 ASN A C 1
ATOM 762 O O . ASN A 1 98 ? -12.038 -22.494 -66.927 1.00 48.19 98 ASN A O 1
ATOM 766 N N . GLN A 1 99 ? -10.680 -22.542 -65.128 1.00 44.44 99 GLN A N 1
ATOM 767 C CA . GLN A 1 99 ? -10.178 -23.912 -65.270 1.00 44.44 99 GLN A CA 1
ATOM 768 C C . GLN A 1 99 ? -9.923 -24.487 -63.870 1.00 44.44 99 GLN A C 1
ATOM 770 O O . GLN A 1 99 ? -8.993 -24.099 -63.163 1.00 44.44 99 GLN A O 1
ATOM 775 N N . GLU A 1 100 ? -10.846 -25.348 -63.445 1.00 54.28 100 GLU A N 1
ATOM 776 C CA . GLU A 1 100 ? -10.579 -26.398 -62.471 1.00 54.28 100 GLU A CA 1
ATOM 777 C C . GLU A 1 100 ? -9.620 -27.376 -63.155 1.00 54.28 100 GLU A C 1
ATOM 779 O O . GLU A 1 100 ? -10.046 -28.104 -64.041 1.00 54.28 100 GLU A O 1
ATOM 784 N N . ASP A 1 101 ? -8.343 -27.365 -62.776 1.00 41.91 101 ASP A N 1
ATOM 785 C CA . ASP A 1 101 ? -7.387 -28.391 -63.190 1.00 41.91 101 ASP A CA 1
ATOM 786 C C . ASP A 1 101 ? -6.810 -29.060 -61.941 1.00 41.91 101 ASP A C 1
ATOM 788 O O . ASP A 1 101 ? -5.981 -28.520 -61.206 1.00 41.91 101 ASP A O 1
ATOM 792 N N . ASP A 1 102 ? -7.394 -30.222 -61.680 1.00 41.53 102 ASP A N 1
ATOM 793 C CA . ASP A 1 102 ? -6.789 -31.463 -61.222 1.00 41.53 102 ASP A CA 1
ATOM 794 C C . ASP A 1 102 ? -5.578 -31.413 -60.280 1.00 41.53 102 ASP A C 1
ATOM 796 O O . ASP A 1 102 ? -4.452 -31.019 -60.588 1.00 41.53 102 ASP A O 1
ATOM 800 N N . SER A 1 103 ? -5.831 -32.002 -59.112 1.00 49.34 103 SER A N 1
ATOM 801 C CA . SER A 1 103 ? -4.833 -32.481 -58.168 1.00 49.34 103 SER A CA 1
ATOM 802 C C . SER A 1 103 ? -3.914 -33.500 -58.842 1.00 49.34 103 SER A C 1
ATOM 804 O O . SER A 1 103 ? -4.203 -34.694 -58.862 1.00 49.34 103 SER A O 1
ATOM 806 N N . VAL A 1 104 ? -2.772 -33.047 -59.347 1.00 47.28 104 VAL A N 1
ATOM 807 C CA . VAL A 1 104 ? -1.632 -33.931 -59.591 1.00 47.28 104 VAL A CA 1
ATOM 808 C C . VAL A 1 104 ? -1.006 -34.215 -58.222 1.00 47.28 104 VAL A C 1
ATOM 810 O O . VAL A 1 104 ? -0.525 -33.271 -57.583 1.00 47.28 104 VAL A O 1
ATOM 813 N N . PRO A 1 105 ? -0.991 -35.460 -57.706 1.00 54.47 105 PRO A N 1
ATOM 814 C CA . PRO A 1 105 ? -0.153 -35.757 -56.562 1.00 54.47 105 PRO A CA 1
ATOM 815 C C . PRO A 1 105 ? 1.285 -35.670 -57.067 1.00 54.47 105 PRO A C 1
ATOM 817 O O . PRO A 1 105 ? 1.770 -36.561 -57.757 1.00 54.47 105 PRO A O 1
ATOM 820 N N . ALA A 1 106 ? 1.963 -34.563 -56.771 1.00 64.75 106 ALA A N 1
ATOM 821 C CA . ALA A 1 106 ? 3.410 -34.523 -56.873 1.00 64.75 106 ALA A CA 1
ATOM 822 C C . ALA A 1 106 ? 3.930 -35.667 -55.997 1.00 64.75 106 ALA A C 1
ATOM 824 O O . ALA A 1 106 ? 3.788 -35.606 -54.772 1.00 64.75 106 ALA A O 1
ATOM 825 N N . GLU A 1 107 ? 4.444 -36.727 -56.626 1.00 69.44 107 GLU A N 1
ATOM 826 C CA . GLU A 1 107 ? 5.078 -37.845 -55.939 1.00 69.44 107 GLU A CA 1
ATOM 827 C C . GLU A 1 107 ? 6.106 -37.256 -54.976 1.00 69.44 107 GLU A C 1
ATOM 829 O O . GLU A 1 107 ? 7.107 -36.648 -55.368 1.00 69.44 107 GLU A O 1
ATOM 834 N N . MET A 1 108 ? 5.785 -37.321 -53.685 1.00 75.00 108 MET A N 1
ATOM 835 C CA . MET A 1 108 ? 6.685 -36.853 -52.651 1.00 75.00 108 MET A CA 1
ATOM 836 C C . MET A 1 108 ? 7.993 -37.630 -52.790 1.00 75.00 108 MET A C 1
ATOM 838 O O . MET A 1 108 ? 7.973 -38.846 -52.935 1.00 75.00 108 MET A O 1
ATOM 842 N N . HIS A 1 109 ? 9.128 -36.925 -52.764 1.00 80.19 109 HIS A N 1
ATOM 843 C CA . HIS A 1 109 ? 10.445 -37.562 -52.801 1.00 80.19 109 HIS A CA 1
ATOM 844 C C . HIS A 1 109 ? 10.524 -38.654 -51.712 1.00 80.19 109 HIS A C 1
ATOM 846 O O . HIS A 1 109 ? 10.071 -38.387 -50.594 1.00 80.19 109 HIS A O 1
ATOM 852 N N . PRO A 1 110 ? 11.143 -39.820 -51.974 1.00 80.25 110 PRO A N 1
ATOM 853 C CA . PRO A 1 110 ? 11.193 -40.940 -51.026 1.00 80.25 110 PRO A CA 1
ATOM 854 C C . PRO A 1 110 ? 11.754 -40.546 -49.650 1.00 80.25 110 PRO A C 1
ATOM 856 O O . PRO A 1 110 ? 11.213 -40.942 -48.621 1.00 80.25 110 PRO A O 1
ATOM 859 N N . ASP A 1 111 ? 12.749 -39.655 -49.612 1.00 76.44 111 ASP A N 1
ATOM 860 C CA . ASP A 1 111 ? 13.320 -39.089 -48.375 1.00 76.44 111 ASP A CA 1
ATOM 861 C C . ASP A 1 111 ? 12.316 -38.299 -47.520 1.00 76.44 111 ASP A C 1
ATOM 863 O O . ASP A 1 111 ? 12.532 -38.046 -46.334 1.00 76.44 111 ASP A O 1
ATOM 867 N N . ARG A 1 112 ? 11.228 -37.828 -48.130 1.00 78.12 112 ARG A N 1
ATOM 868 C CA . ARG A 1 112 ? 10.169 -37.091 -47.448 1.00 78.12 112 ARG A CA 1
ATOM 869 C C . ARG A 1 112 ? 9.086 -38.036 -46.923 1.00 78.12 112 ARG A C 1
ATOM 871 O O . ARG A 1 112 ? 8.495 -37.701 -45.903 1.00 78.12 112 ARG A O 1
ATOM 878 N N . GLN A 1 113 ? 8.857 -39.190 -47.557 1.00 80.31 113 GLN A N 1
ATOM 879 C CA . GLN A 1 113 ? 7.983 -40.238 -47.012 1.00 80.31 113 GLN A CA 1
ATOM 880 C C . GLN A 1 113 ? 8.595 -40.901 -45.780 1.00 80.31 113 GLN A C 1
ATOM 882 O O . GLN A 1 113 ? 7.920 -40.985 -44.761 1.00 80.31 113 GLN A O 1
ATOM 887 N N . THR A 1 114 ? 9.890 -41.238 -45.806 1.00 79.75 114 THR A N 1
ATOM 888 C CA . THR A 1 114 ? 10.564 -41.852 -44.644 1.00 79.75 114 THR A CA 1
ATOM 889 C C . THR A 1 114 ? 10.437 -40.999 -43.383 1.00 79.75 114 THR A C 1
ATOM 891 O O . THR A 1 114 ? 10.178 -41.509 -42.299 1.00 79.75 114 THR A O 1
ATOM 894 N N . ARG A 1 115 ? 10.531 -39.674 -43.523 1.00 80.06 115 ARG A N 1
ATOM 895 C CA . ARG A 1 115 ? 10.418 -38.734 -42.403 1.00 80.06 115 ARG A CA 1
ATOM 896 C C . ARG A 1 115 ? 8.996 -38.572 -41.862 1.00 80.06 115 ARG A C 1
ATOM 898 O O . ARG A 1 115 ? 8.839 -38.200 -40.703 1.00 80.06 115 ARG A O 1
ATOM 905 N N . ILE A 1 116 ? 7.981 -38.779 -42.702 1.00 79.56 116 ILE A N 1
ATOM 906 C CA . ILE A 1 116 ? 6.574 -38.749 -42.282 1.00 79.56 116 ILE A CA 1
ATOM 907 C C . ILE A 1 116 ? 6.226 -40.056 -41.575 1.00 79.56 116 ILE A C 1
ATOM 909 O O . ILE A 1 116 ? 5.690 -40.006 -40.472 1.00 79.56 116 ILE A O 1
ATOM 913 N N . ASP A 1 117 ? 6.639 -41.193 -42.131 1.00 77.94 117 ASP A N 1
ATOM 914 C CA . ASP A 1 117 ? 6.423 -42.506 -41.519 1.00 77.94 117 ASP A CA 1
ATOM 915 C C . ASP A 1 117 ? 7.127 -42.612 -40.149 1.00 77.94 117 ASP A C 1
ATOM 917 O O . ASP A 1 117 ? 6.567 -43.141 -39.187 1.00 77.94 117 ASP A O 1
ATOM 921 N N . GLU A 1 118 ? 8.324 -42.023 -40.010 1.00 74.69 118 GLU A N 1
ATOM 922 C CA . GLU A 1 118 ? 9.033 -41.902 -38.725 1.00 74.69 118 GLU A CA 1
ATOM 923 C C . GLU A 1 118 ? 8.290 -41.034 -37.692 1.00 74.69 118 GLU A C 1
ATOM 925 O O . GLU A 1 118 ? 8.428 -41.266 -36.487 1.00 74.69 118 GLU A O 1
ATOM 930 N N . MET A 1 119 ? 7.512 -40.036 -38.133 1.00 67.31 119 MET A N 1
ATOM 931 C CA . MET A 1 119 ? 6.706 -39.186 -37.246 1.00 67.31 119 MET A CA 1
ATOM 932 C C . MET A 1 119 ? 5.362 -39.826 -36.880 1.00 67.31 119 MET A C 1
ATOM 934 O O . MET A 1 119 ? 4.897 -39.616 -35.762 1.00 67.31 119 MET A O 1
ATOM 938 N N . GLU A 1 120 ? 4.752 -40.610 -37.772 1.00 65.19 120 GLU A N 1
ATOM 939 C CA . GLU A 1 120 ? 3.458 -41.267 -37.524 1.00 65.19 120 GLU A CA 1
ATOM 940 C C . GLU A 1 120 ? 3.582 -42.560 -36.694 1.00 65.19 120 GLU A C 1
ATOM 942 O O . GLU A 1 120 ? 2.626 -42.965 -36.033 1.00 65.19 120 GLU A O 1
ATOM 947 N N . GLY A 1 121 ? 4.766 -43.182 -36.652 1.00 58.09 121 GLY A N 1
ATOM 948 C CA . GLY A 1 121 ? 5.022 -44.412 -35.889 1.00 58.09 121 GLY A CA 1
ATOM 949 C C . GLY A 1 121 ? 5.301 -44.242 -34.386 1.00 58.09 121 GLY A C 1
ATOM 950 O O . GLY A 1 121 ? 5.483 -45.243 -33.691 1.00 58.09 121 GLY A O 1
ATOM 951 N N . GLN A 1 122 ? 5.366 -43.016 -33.856 1.00 56.47 122 GLN A N 1
ATOM 952 C CA . GLN A 1 122 ? 5.600 -42.775 -32.425 1.00 56.47 122 GLN A CA 1
ATOM 953 C C . GLN A 1 122 ? 4.265 -42.521 -31.706 1.00 56.47 122 GLN A C 1
ATOM 955 O O . GLN A 1 122 ? 3.672 -41.460 -31.901 1.00 56.47 122 GLN A O 1
ATOM 960 N N . PRO A 1 123 ? 3.772 -43.433 -30.844 1.00 58.41 123 PRO A N 1
ATOM 961 C CA . PRO A 1 123 ? 2.688 -43.082 -29.938 1.00 58.41 123 PRO A CA 1
ATOM 962 C C . PRO A 1 123 ? 3.152 -41.947 -29.016 1.00 58.41 123 PRO A C 1
ATOM 964 O O . PRO A 1 123 ? 4.220 -42.036 -28.406 1.00 58.41 123 PRO A O 1
ATOM 967 N N . ASP A 1 124 ? 2.336 -40.893 -28.904 1.00 58.62 124 ASP A N 1
ATOM 968 C CA . ASP A 1 124 ? 2.489 -39.793 -27.946 1.00 58.62 124 ASP A CA 1
ATOM 969 C C . ASP A 1 124 ? 2.382 -40.324 -26.502 1.00 58.62 124 ASP A C 1
ATOM 971 O O . ASP A 1 124 ? 1.389 -40.132 -25.797 1.00 58.62 124 ASP A O 1
ATOM 975 N N . GLU A 1 125 ? 3.415 -41.015 -26.021 1.00 60.50 125 GLU A N 1
ATOM 976 C CA . GLU A 1 125 ? 3.575 -41.252 -24.598 1.00 60.50 125 GLU A CA 1
ATOM 977 C C . GLU A 1 125 ? 4.032 -39.943 -23.946 1.00 60.50 125 GLU A C 1
ATOM 979 O O . GLU A 1 125 ? 5.113 -39.426 -24.264 1.00 60.50 125 GLU A O 1
ATOM 984 N N . PRO A 1 126 ? 3.282 -39.388 -22.974 1.00 54.22 126 PRO A N 1
ATOM 985 C CA . PRO A 1 126 ? 3.808 -38.322 -22.150 1.00 54.22 126 PRO A CA 1
ATOM 986 C C . PRO A 1 126 ? 4.921 -38.921 -21.289 1.00 54.22 126 PRO A C 1
ATOM 988 O O . PRO A 1 126 ? 4.676 -39.398 -20.178 1.00 54.22 126 PRO A O 1
ATOM 991 N N . GLN A 1 127 ? 6.164 -38.869 -21.780 1.00 56.66 127 GLN A N 1
ATOM 992 C CA . GLN A 1 127 ? 7.354 -39.098 -20.974 1.00 56.66 127 GLN A CA 1
ATOM 993 C C . GLN A 1 127 ? 7.350 -38.062 -19.847 1.00 56.66 127 GLN A C 1
ATOM 995 O O . GLN A 1 127 ? 7.932 -36.978 -19.949 1.00 56.66 127 GLN A O 1
ATOM 1000 N N . LYS A 1 128 ? 6.711 -38.406 -18.725 1.00 54.91 128 LYS A N 1
ATOM 1001 C CA . LYS A 1 128 ? 6.970 -37.805 -17.423 1.00 54.91 128 LYS A CA 1
ATOM 1002 C C . LYS A 1 128 ? 8.410 -38.154 -17.082 1.00 54.91 128 LYS A C 1
ATOM 1004 O O . LYS A 1 128 ? 8.682 -39.070 -16.315 1.00 54.91 128 LYS A O 1
ATOM 1009 N N . ARG A 1 129 ? 9.350 -37.395 -17.647 1.00 55.94 129 ARG A N 1
ATOM 1010 C CA . ARG A 1 129 ? 10.714 -37.303 -17.144 1.00 55.94 129 ARG A CA 1
ATOM 1011 C C . ARG A 1 129 ? 10.592 -36.690 -15.759 1.00 55.94 129 ARG A C 1
ATOM 1013 O O . ARG A 1 129 ? 10.669 -35.471 -15.598 1.00 55.94 129 ARG A O 1
ATOM 1020 N N . GLN A 1 130 ? 10.361 -37.540 -14.763 1.00 54.72 130 GLN A N 1
ATOM 1021 C CA . GLN A 1 130 ? 10.696 -37.255 -13.383 1.00 54.72 130 GLN A CA 1
ATOM 1022 C C . GLN A 1 130 ? 12.204 -37.030 -13.378 1.00 54.72 130 GLN A C 1
ATOM 1024 O O . GLN A 1 130 ? 13.005 -37.943 -13.226 1.00 54.72 130 GLN A O 1
ATOM 1029 N N . ARG A 1 131 ? 12.609 -35.792 -13.671 1.00 58.41 131 ARG A N 1
ATOM 1030 C CA . ARG A 1 131 ? 13.963 -35.343 -13.403 1.00 58.41 131 ARG A CA 1
ATOM 1031 C C . ARG A 1 131 ? 14.073 -35.372 -11.891 1.00 58.41 131 ARG A C 1
ATOM 1033 O O . ARG A 1 131 ? 13.620 -34.436 -11.235 1.00 58.41 131 ARG A O 1
ATOM 1040 N N . GLU A 1 132 ? 14.630 -36.457 -11.364 1.00 57.91 132 GLU A N 1
ATOM 1041 C CA . GLU A 1 132 ? 15.200 -36.488 -10.028 1.00 57.91 132 GLU A CA 1
ATOM 1042 C C . GLU A 1 132 ? 15.983 -35.194 -9.857 1.00 57.91 132 GLU A C 1
ATOM 1044 O O . GLU A 1 132 ? 16.946 -34.897 -10.576 1.00 57.91 132 GLU A O 1
ATOM 1049 N N . ARG A 1 133 ? 15.460 -34.341 -8.983 1.00 57.56 133 ARG A N 1
ATOM 1050 C CA . ARG A 1 133 ? 15.986 -33.014 -8.726 1.00 57.56 133 ARG A CA 1
ATOM 1051 C C . ARG A 1 133 ? 17.253 -33.214 -7.908 1.00 57.56 133 ARG A C 1
ATOM 1053 O O . ARG A 1 133 ? 17.229 -33.033 -6.701 1.00 57.56 133 ARG A O 1
ATOM 1060 N N . ARG A 1 134 ? 18.344 -33.622 -8.570 1.00 62.19 134 ARG A N 1
ATOM 1061 C CA . ARG A 1 134 ? 19.683 -33.640 -7.979 1.00 62.19 134 ARG A CA 1
ATOM 1062 C C . ARG A 1 134 ? 19.890 -32.283 -7.325 1.00 62.19 134 ARG A C 1
ATOM 1064 O O . ARG A 1 134 ? 19.832 -31.253 -8.008 1.00 62.19 134 ARG A O 1
ATOM 1071 N N . GLU A 1 135 ? 20.051 -32.292 -6.008 1.00 66.38 135 GLU A N 1
ATOM 1072 C CA . GLU A 1 135 ? 20.353 -31.110 -5.218 1.00 66.38 135 GLU A CA 1
ATOM 1073 C C . GLU A 1 135 ? 21.653 -30.523 -5.761 1.00 66.38 135 GLU A C 1
ATOM 1075 O O . GLU A 1 135 ? 22.747 -31.047 -5.560 1.00 66.38 135 GLU A O 1
ATOM 1080 N N . ARG A 1 136 ? 21.528 -29.470 -6.574 1.00 71.75 136 ARG A N 1
ATOM 1081 C CA . ARG A 1 136 ? 22.694 -28.742 -7.056 1.00 71.75 136 ARG A CA 1
ATOM 1082 C C . ARG A 1 136 ? 23.363 -28.120 -5.830 1.00 71.75 136 ARG A C 1
ATOM 1084 O O . ARG A 1 136 ? 22.667 -27.406 -5.104 1.00 71.75 136 ARG A O 1
ATOM 1091 N N . PRO A 1 137 ? 24.676 -28.320 -5.624 1.00 73.62 137 PRO A N 1
ATOM 1092 C CA . PRO A 1 137 ? 25.381 -27.646 -4.547 1.00 73.62 137 PRO A CA 1
ATOM 1093 C C . PRO A 1 137 ? 25.193 -26.128 -4.686 1.00 73.62 137 PRO A C 1
ATOM 1095 O O . PRO A 1 137 ? 25.128 -25.618 -5.818 1.00 73.62 137 PRO A O 1
ATOM 1098 N N . PRO A 1 138 ? 25.066 -25.394 -3.565 1.00 71.19 138 PRO A N 1
ATOM 1099 C CA . PRO A 1 138 ? 24.887 -23.952 -3.595 1.00 71.19 138 PRO A CA 1
ATOM 1100 C C . PRO A 1 138 ? 26.048 -23.334 -4.372 1.00 71.19 138 PRO A C 1
ATOM 1102 O O . PRO A 1 138 ? 27.216 -23.503 -4.024 1.00 71.19 138 PRO A O 1
ATOM 1105 N N . ARG A 1 139 ? 25.729 -22.648 -5.476 1.00 76.69 139 ARG A N 1
ATOM 1106 C CA . ARG A 1 139 ? 26.743 -21.952 -6.271 1.00 76.69 139 ARG A CA 1
ATOM 1107 C C . ARG A 1 139 ? 27.479 -20.957 -5.365 1.00 76.69 139 ARG A C 1
ATOM 1109 O O . ARG A 1 139 ? 26.803 -20.216 -4.647 1.00 76.69 139 ARG A O 1
ATOM 1116 N N . PRO A 1 140 ? 28.821 -20.889 -5.426 1.00 67.19 140 PRO A N 1
ATOM 1117 C CA . PRO A 1 140 ? 29.578 -19.915 -4.657 1.00 67.19 140 PRO A CA 1
ATOM 1118 C C . PRO A 1 140 ? 29.095 -18.509 -5.016 1.00 67.19 140 PRO A C 1
ATOM 1120 O O . PRO A 1 140 ? 29.006 -18.149 -6.197 1.00 67.19 140 PRO A O 1
ATOM 1123 N N . GLN A 1 141 ? 28.728 -17.733 -3.994 1.00 67.88 141 GLN A N 1
ATOM 1124 C CA . GLN A 1 141 ? 28.303 -16.353 -4.183 1.00 67.88 141 GLN A CA 1
ATOM 1125 C C . GLN A 1 141 ? 29.453 -15.580 -4.828 1.00 67.88 141 GLN A C 1
ATOM 1127 O O . GLN A 1 141 ? 30.576 -15.562 -4.322 1.00 67.88 141 GLN A O 1
ATOM 1132 N N . ARG A 1 142 ? 29.183 -14.983 -5.993 1.00 67.62 142 ARG A N 1
ATOM 1133 C CA . ARG A 1 142 ? 30.161 -14.157 -6.701 1.00 67.62 142 ARG A CA 1
ATOM 1134 C C . ARG A 1 142 ? 30.602 -13.038 -5.757 1.00 67.62 142 ARG A C 1
ATOM 1136 O O . ARG A 1 142 ? 29.760 -12.294 -5.260 1.00 67.62 142 ARG A O 1
ATOM 1143 N N . LYS A 1 143 ? 31.911 -12.947 -5.503 1.00 66.00 143 LYS A N 1
ATOM 1144 C CA . LYS A 1 143 ? 32.506 -11.865 -4.713 1.00 66.00 143 LYS A CA 1
ATOM 1145 C C . LYS A 1 143 ? 32.090 -10.525 -5.328 1.00 66.00 143 LYS A C 1
ATOM 1147 O O . LYS A 1 143 ? 32.085 -10.380 -6.550 1.00 66.00 143 LYS A O 1
ATOM 1152 N N . SER A 1 144 ? 31.692 -9.595 -4.463 1.00 61.81 144 SER A N 1
ATOM 1153 C CA . SER A 1 144 ? 31.280 -8.235 -4.817 1.00 61.81 144 SER A CA 1
ATOM 1154 C C . SER A 1 144 ? 32.297 -7.601 -5.772 1.00 61.81 144 SER A C 1
ATOM 1156 O O . SER A 1 144 ? 33.481 -7.526 -5.449 1.00 61.81 144 SER A O 1
ATOM 1158 N N . ASN A 1 145 ? 31.849 -7.191 -6.960 1.00 61.66 145 ASN A N 1
ATOM 1159 C CA . ASN A 1 145 ? 32.717 -6.562 -7.951 1.00 61.66 145 ASN A CA 1
ATOM 1160 C C . ASN A 1 145 ? 33.157 -5.177 -7.422 1.00 61.66 145 ASN A C 1
ATOM 1162 O O . ASN A 1 145 ? 32.287 -4.344 -7.147 1.00 61.66 145 ASN A O 1
ATOM 1166 N N . PRO A 1 146 ? 34.466 -4.884 -7.314 1.00 66.00 146 PRO A N 1
ATOM 1167 C CA . PRO A 1 146 ? 34.971 -3.664 -6.673 1.00 66.00 146 PRO A CA 1
ATOM 1168 C C . PRO A 1 146 ? 34.575 -2.362 -7.394 1.00 66.00 146 PRO A C 1
ATOM 1170 O O . PRO A 1 146 ? 34.581 -1.298 -6.780 1.00 66.00 146 PRO A O 1
ATOM 1173 N N . GLY A 1 147 ? 34.149 -2.432 -8.662 1.00 73.56 147 GLY A N 1
ATOM 1174 C CA . GLY A 1 147 ? 33.682 -1.273 -9.434 1.00 73.56 147 GLY A CA 1
ATOM 1175 C C . GLY A 1 147 ? 32.358 -0.652 -8.958 1.00 73.56 147 GLY A C 1
ATOM 1176 O O . GLY A 1 147 ? 32.039 0.461 -9.360 1.00 73.56 147 GLY A O 1
ATOM 1177 N N . PHE A 1 148 ? 31.598 -1.327 -8.084 1.00 75.00 148 PHE A N 1
ATOM 1178 C CA . PHE A 1 148 ? 30.252 -0.894 -7.669 1.00 75.00 148 PHE A CA 1
ATOM 1179 C C . PHE A 1 148 ? 30.144 -0.453 -6.202 1.00 75.00 148 PHE A C 1
ATOM 1181 O O . PHE A 1 148 ? 29.037 -0.288 -5.691 1.00 75.00 148 PHE A O 1
ATOM 1188 N N . ALA A 1 149 ? 31.258 -0.216 -5.503 1.00 81.94 149 ALA A N 1
ATOM 1189 C CA . ALA A 1 149 ? 31.236 0.146 -4.080 1.00 81.94 149 ALA A CA 1
ATOM 1190 C C . ALA A 1 149 ? 30.388 1.404 -3.780 1.00 81.94 149 ALA A C 1
ATOM 1192 O O . ALA A 1 149 ? 29.663 1.458 -2.786 1.00 81.94 149 ALA A O 1
ATOM 1193 N N . ALA A 1 150 ? 30.427 2.411 -4.659 1.00 83.75 150 ALA A N 1
ATOM 1194 C CA . ALA A 1 150 ? 29.608 3.617 -4.521 1.00 83.75 150 ALA A CA 1
ATOM 1195 C C . ALA A 1 150 ? 28.107 3.344 -4.737 1.00 83.75 150 ALA A C 1
ATOM 1197 O O . ALA A 1 150 ? 27.259 3.944 -4.075 1.00 83.75 150 ALA A O 1
ATOM 1198 N N . GLU A 1 151 ? 27.766 2.425 -5.642 1.00 87.81 151 GLU A N 1
ATOM 1199 C CA . GLU A 1 151 ? 26.382 2.034 -5.913 1.00 87.81 151 GLU A CA 1
ATOM 1200 C C . GLU A 1 151 ? 25.809 1.167 -4.786 1.00 87.81 151 GLU A C 1
ATOM 1202 O O . GLU A 1 151 ? 24.662 1.358 -4.385 1.00 87.81 151 GLU A O 1
ATOM 1207 N N . GLN A 1 152 ? 26.629 0.298 -4.194 1.00 87.56 152 GLN A N 1
ATOM 1208 C CA . GLN A 1 152 ? 26.257 -0.503 -3.026 1.00 87.56 152 GLN A CA 1
ATOM 1209 C C . GLN A 1 152 ? 25.924 0.374 -1.819 1.00 87.56 152 GLN A C 1
ATOM 1211 O O . GLN A 1 152 ? 24.864 0.201 -1.223 1.00 87.56 152 GLN A O 1
ATOM 1216 N N . LYS A 1 153 ? 26.741 1.396 -1.532 1.00 89.56 153 LYS A N 1
ATOM 1217 C CA . LYS A 1 153 ? 26.444 2.372 -0.468 1.00 89.56 153 LYS A CA 1
ATOM 1218 C C . LYS A 1 153 ? 25.116 3.098 -0.704 1.00 89.56 153 LYS A C 1
ATOM 1220 O O . LYS A 1 153 ? 24.324 3.248 0.224 1.00 89.56 153 LYS A O 1
ATOM 1225 N N . LYS A 1 154 ? 24.825 3.504 -1.947 1.00 92.25 154 LYS A N 1
ATOM 1226 C CA . LYS A 1 154 ? 23.532 4.120 -2.305 1.00 92.25 154 LYS A CA 1
ATOM 1227 C C . LYS A 1 154 ? 22.366 3.140 -2.151 1.00 92.25 154 LYS A C 1
ATOM 1229 O O . LYS A 1 154 ? 21.291 3.532 -1.702 1.00 92.25 154 LYS A O 1
ATOM 1234 N N . ALA A 1 155 ? 22.560 1.873 -2.509 1.00 90.88 155 ALA A N 1
ATOM 1235 C CA . ALA A 1 155 ? 21.548 0.836 -2.336 1.00 90.88 155 ALA A CA 1
ATOM 1236 C C . ALA A 1 155 ? 21.260 0.567 -0.851 1.00 90.88 155 ALA A C 1
ATOM 1238 O O . ALA A 1 155 ? 20.099 0.445 -0.468 1.00 90.88 155 ALA A O 1
ATOM 1239 N N . GLU A 1 156 ? 22.289 0.529 -0.006 1.00 91.94 156 GLU A N 1
ATOM 1240 C CA . GLU A 1 156 ? 22.146 0.386 1.445 1.00 91.94 156 GLU A CA 1
ATOM 1241 C C . GLU A 1 156 ? 21.428 1.579 2.075 1.00 91.94 156 GLU A C 1
ATOM 1243 O O . GLU A 1 156 ? 20.536 1.382 2.894 1.00 91.94 156 GLU A O 1
ATOM 1248 N N . GLN A 1 157 ? 21.753 2.807 1.662 1.00 93.94 157 GLN A N 1
ATOM 1249 C CA . GLN A 1 157 ? 21.043 4.008 2.116 1.00 93.94 157 GLN A CA 1
ATOM 1250 C C . GLN A 1 157 ? 19.551 3.946 1.768 1.00 93.94 157 GLN A C 1
ATOM 1252 O O . GLN A 1 157 ? 18.712 4.165 2.637 1.00 93.94 157 GLN A O 1
ATOM 1257 N N . ARG A 1 158 ? 19.210 3.557 0.532 1.00 94.81 158 ARG A N 1
ATOM 1258 C CA . ARG A 1 158 ? 17.810 3.388 0.105 1.00 94.81 158 ARG A CA 1
ATOM 1259 C C . ARG A 1 158 ? 17.080 2.299 0.890 1.00 94.81 158 ARG A C 1
ATOM 1261 O O . ARG A 1 158 ? 15.898 2.457 1.179 1.00 94.81 158 ARG A O 1
ATOM 1268 N N . LYS A 1 159 ? 17.762 1.199 1.225 1.00 95.50 159 LYS A N 1
ATOM 1269 C CA . LYS A 1 159 ? 17.193 0.133 2.064 1.00 95.50 159 LYS A CA 1
ATOM 1270 C C . LYS A 1 159 ? 16.911 0.633 3.478 1.00 95.50 159 LYS A C 1
ATOM 1272 O O . LYS A 1 159 ? 15.801 0.447 3.955 1.00 95.50 159 LYS A O 1
ATOM 1277 N N . LYS A 1 160 ? 17.864 1.332 4.101 1.00 95.88 160 LYS A N 1
ATOM 1278 C CA . LYS A 1 160 ? 17.692 1.912 5.444 1.00 95.88 160 LYS A CA 1
ATOM 1279 C C . LYS A 1 160 ? 16.532 2.907 5.493 1.00 95.88 160 LYS A C 1
ATOM 1281 O O . LYS A 1 160 ? 15.675 2.791 6.357 1.00 95.88 160 LYS A O 1
ATOM 1286 N N . GLU A 1 161 ? 16.443 3.811 4.518 1.00 95.06 161 GLU A N 1
ATOM 1287 C CA . GLU A 1 161 ? 15.336 4.775 4.420 1.00 95.06 161 GLU A CA 1
ATOM 1288 C C . GLU A 1 161 ? 13.974 4.077 4.236 1.00 95.06 161 GLU A C 1
ATOM 1290 O O . GLU A 1 161 ? 12.966 4.492 4.811 1.00 95.06 161 GLU A O 1
ATOM 1295 N N . ALA A 1 162 ? 13.922 3.000 3.445 1.00 94.50 162 ALA A N 1
ATOM 1296 C CA . ALA A 1 162 ? 12.706 2.205 3.282 1.00 94.50 162 ALA A CA 1
ATOM 1297 C C . ALA A 1 162 ? 12.307 1.498 4.589 1.00 94.50 162 ALA A C 1
ATOM 1299 O O . ALA A 1 162 ? 11.143 1.560 4.979 1.00 94.50 162 ALA A O 1
ATOM 1300 N N . GLU A 1 163 ? 13.264 0.893 5.292 1.00 95.69 163 GLU A N 1
ATOM 1301 C CA . GLU A 1 163 ? 13.034 0.235 6.583 1.00 95.69 163 GLU A CA 1
ATOM 1302 C C . GLU A 1 163 ? 12.572 1.221 7.665 1.00 95.69 163 GLU A C 1
ATOM 1304 O O . GLU A 1 163 ? 11.686 0.902 8.456 1.00 95.69 163 GLU A O 1
ATOM 1309 N N . GLU A 1 164 ? 13.132 2.431 7.704 1.00 95.88 164 GLU A N 1
ATOM 1310 C CA . GLU A 1 164 ? 12.699 3.491 8.622 1.00 95.88 164 GLU A CA 1
ATOM 1311 C C . GLU A 1 164 ? 11.254 3.921 8.345 1.00 95.88 164 GLU A C 1
ATOM 1313 O O . GLU A 1 164 ? 10.446 4.008 9.272 1.00 95.88 164 GLU A O 1
ATOM 1318 N N . ARG A 1 165 ? 10.886 4.098 7.069 1.00 94.75 165 ARG A N 1
ATOM 1319 C CA . ARG A 1 165 ? 9.498 4.393 6.677 1.00 94.75 165 ARG A CA 1
ATOM 1320 C C . ARG A 1 165 ? 8.538 3.277 7.068 1.00 94.75 165 ARG A C 1
ATOM 1322 O O . ARG A 1 165 ? 7.437 3.552 7.539 1.00 94.75 165 ARG A O 1
ATOM 1329 N N . GLU A 1 166 ? 8.931 2.021 6.880 1.00 95.19 166 GLU A N 1
ATOM 1330 C CA . GLU A 1 166 ? 8.111 0.877 7.282 1.00 95.19 166 GLU A CA 1
ATOM 1331 C C . GLU A 1 166 ? 7.918 0.825 8.799 1.00 95.19 166 GLU A C 1
ATOM 1333 O O . GLU A 1 166 ? 6.794 0.615 9.259 1.00 95.19 166 GLU A O 1
ATOM 1338 N N . LYS A 1 167 ? 8.971 1.082 9.583 1.00 96.94 167 LYS A N 1
ATOM 1339 C CA . LYS A 1 167 ? 8.881 1.165 11.049 1.00 96.94 167 LYS A CA 1
ATOM 1340 C C . LYS A 1 167 ? 7.930 2.277 11.490 1.00 96.94 167 LYS A C 1
ATOM 1342 O O . LYS A 1 167 ? 7.044 2.019 12.302 1.00 96.94 167 LYS A O 1
ATOM 1347 N N . GLU A 1 168 ? 8.029 3.466 10.897 1.00 95.81 168 GLU A N 1
ATOM 1348 C CA . GLU A 1 168 ? 7.137 4.588 11.216 1.00 95.81 168 GLU A CA 1
ATOM 1349 C C . GLU A 1 168 ? 5.665 4.258 10.901 1.00 95.81 168 GLU A C 1
ATOM 1351 O O . GLU A 1 168 ? 4.758 4.561 11.683 1.00 95.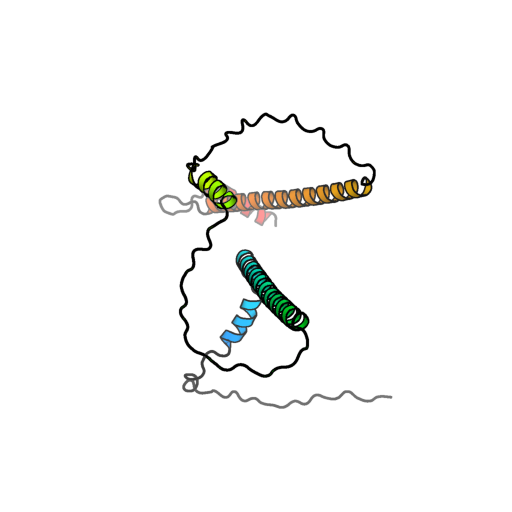81 168 GLU A O 1
ATOM 1356 N N . ILE A 1 169 ? 5.404 3.599 9.766 1.00 95.69 169 ILE A N 1
ATOM 1357 C CA . ILE A 1 169 ? 4.055 3.142 9.405 1.00 95.69 169 ILE A CA 1
ATOM 1358 C C . ILE A 1 169 ? 3.548 2.121 10.430 1.00 95.69 169 ILE A C 1
ATOM 1360 O O . ILE A 1 169 ? 2.429 2.265 10.927 1.00 95.69 169 ILE A O 1
ATOM 1364 N N . GLN A 1 170 ? 4.369 1.134 10.798 1.00 96.38 170 GLN A N 1
ATOM 1365 C CA . GLN A 1 170 ? 4.000 0.113 11.780 1.00 96.38 170 GLN A CA 1
ATOM 1366 C C . GLN A 1 170 ? 3.704 0.711 13.159 1.00 96.38 170 GLN A C 1
ATOM 1368 O O . GLN A 1 170 ? 2.749 0.298 13.818 1.00 96.38 170 GLN A O 1
ATOM 1373 N N . GLU A 1 171 ? 4.484 1.690 13.611 1.00 96.75 171 GLU A N 1
ATOM 1374 C CA . GLU A 1 171 ? 4.243 2.386 14.877 1.00 96.75 171 GLU A CA 1
ATOM 1375 C C . GLU A 1 171 ? 2.934 3.176 14.846 1.00 96.75 171 GLU A C 1
ATOM 1377 O O . GLU A 1 171 ? 2.110 3.050 15.759 1.00 96.75 171 GLU A O 1
ATOM 1382 N N . LYS A 1 172 ? 2.672 3.909 13.757 1.00 97.00 172 LYS A N 1
ATOM 1383 C CA . LYS A 1 172 ? 1.398 4.616 13.557 1.00 97.00 172 LYS A CA 1
ATOM 1384 C C . LYS A 1 172 ? 0.212 3.655 13.539 1.00 97.00 172 LYS A C 1
ATOM 1386 O O . LYS A 1 172 ? -0.839 3.965 14.102 1.00 97.00 172 LYS A O 1
ATOM 1391 N N . GLU A 1 173 ? 0.347 2.493 12.908 1.00 96.56 173 GLU A N 1
ATOM 1392 C CA . GLU A 1 173 ? -0.697 1.468 12.893 1.00 96.56 173 GLU A CA 1
ATOM 1393 C C . GLU A 1 173 ? -0.931 0.854 14.274 1.00 96.56 173 GLU A C 1
ATOM 1395 O O . GLU A 1 173 ? -2.086 0.711 14.685 1.00 96.56 173 GLU A O 1
ATOM 1400 N N . LYS A 1 174 ? 0.134 0.558 15.028 1.00 97.56 174 LYS A N 1
ATOM 1401 C CA . LYS A 1 174 ? 0.038 0.078 16.416 1.00 97.56 174 LYS A CA 1
ATOM 1402 C C . LYS A 1 174 ? -0.658 1.108 17.306 1.00 97.56 174 LYS A C 1
ATOM 1404 O O . LYS A 1 174 ? -1.611 0.753 17.996 1.00 97.56 174 LYS A O 1
ATOM 1409 N N . ALA A 1 175 ? -0.269 2.380 17.225 1.00 96.56 175 ALA A N 1
ATOM 1410 C CA . ALA A 1 175 ? -0.898 3.462 17.982 1.00 96.56 175 ALA A CA 1
ATOM 1411 C C . ALA A 1 175 ? -2.392 3.611 17.640 1.00 96.56 175 ALA A C 1
ATOM 1413 O O . ALA A 1 175 ? -3.241 3.667 18.533 1.00 96.56 175 ALA A O 1
ATOM 1414 N N . LYS A 1 176 ? -2.744 3.583 16.344 1.00 96.75 176 LYS A N 1
ATOM 1415 C CA . LYS A 1 176 ? -4.148 3.580 15.897 1.00 96.75 176 LYS A CA 1
ATOM 1416 C C . LYS A 1 176 ? -4.907 2.371 16.436 1.00 96.75 176 LYS A C 1
ATOM 1418 O O . LYS A 1 176 ? -6.033 2.522 16.905 1.00 96.75 176 LYS A O 1
ATOM 1423 N N . ARG A 1 177 ? -4.307 1.179 16.394 1.00 96.94 177 ARG A N 1
ATOM 1424 C CA . ARG A 1 177 ? -4.925 -0.058 16.884 1.00 96.94 177 ARG A CA 1
ATOM 1425 C C . ARG A 1 177 ? -5.206 0.015 18.381 1.00 96.94 177 ARG A C 1
ATOM 1427 O O . ARG A 1 177 ? -6.314 -0.334 18.782 1.00 96.94 177 ARG A O 1
ATOM 1434 N N . ILE A 1 178 ? -4.261 0.516 19.175 1.00 97.00 178 ILE A N 1
ATOM 1435 C CA . ILE A 1 178 ? -4.432 0.722 20.620 1.00 97.00 178 ILE A CA 1
ATOM 1436 C C . ILE A 1 178 ? -5.562 1.726 20.876 1.00 97.00 178 ILE A C 1
ATOM 1438 O O . ILE A 1 178 ? -6.515 1.402 21.579 1.00 97.00 178 ILE A O 1
ATOM 1442 N N . SER A 1 179 ? -5.547 2.885 20.211 1.00 96.62 179 SER A N 1
ATOM 1443 C CA . SER A 1 179 ? -6.599 3.904 20.354 1.00 96.62 179 SER A CA 1
ATOM 1444 C C . SER A 1 179 ? -7.996 3.373 19.990 1.00 96.62 179 SER A C 1
ATOM 1446 O O . SER A 1 179 ? -8.976 3.602 20.707 1.00 96.62 179 SER A O 1
ATOM 1448 N N . ILE A 1 180 ? -8.108 2.596 18.907 1.00 96.50 180 ILE A N 1
ATOM 1449 C CA . ILE A 1 180 ? -9.363 1.951 18.499 1.00 96.50 180 ILE A CA 1
ATOM 1450 C C . ILE A 1 180 ? -9.804 0.912 19.537 1.00 96.50 180 ILE A C 1
ATOM 1452 O O . ILE A 1 180 ? -10.987 0.857 19.880 1.00 96.50 180 ILE A O 1
ATOM 1456 N N . GLN A 1 181 ? -8.884 0.091 20.050 1.00 96.94 181 GLN A N 1
ATOM 1457 C CA . GLN A 1 181 ? -9.186 -0.905 21.080 1.00 96.94 181 GLN A CA 1
ATOM 1458 C C . GLN A 1 181 ? -9.665 -0.250 22.376 1.00 96.94 181 GLN A C 1
ATOM 1460 O O . GLN A 1 181 ? -10.685 -0.671 22.922 1.00 96.94 181 GLN A O 1
ATOM 1465 N N . GLU A 1 182 ? -9.006 0.814 22.829 1.00 95.56 182 GLU A N 1
ATOM 1466 C CA . GLU A 1 182 ? -9.424 1.592 23.993 1.00 95.56 182 GLU A CA 1
ATOM 1467 C C . GLU A 1 182 ? -10.798 2.223 23.789 1.00 95.56 182 GLU A C 1
ATOM 1469 O O . GLU A 1 182 ? -11.673 2.098 24.649 1.00 95.56 182 GLU A O 1
ATOM 1474 N N . ARG A 1 183 ? -11.036 2.847 22.627 1.00 94.81 183 ARG A N 1
ATOM 1475 C CA . ARG A 1 183 ? -12.345 3.407 22.273 1.00 94.81 183 ARG A CA 1
ATOM 1476 C C . ARG A 1 183 ? -13.426 2.333 22.288 1.00 94.81 183 ARG A C 1
ATOM 1478 O O . ARG A 1 183 ? -14.502 2.554 22.841 1.00 94.81 183 ARG A O 1
ATOM 1485 N N . ASN A 1 184 ? -13.149 1.169 21.710 1.00 96.38 184 ASN A N 1
ATOM 1486 C CA . ASN A 1 184 ? -14.081 0.047 21.682 1.00 96.38 184 ASN A CA 1
ATOM 1487 C C . ASN A 1 184 ? -14.336 -0.508 23.085 1.00 96.38 184 ASN A C 1
ATOM 1489 O O . ASN A 1 184 ? -15.483 -0.802 23.415 1.00 96.38 184 ASN A O 1
ATOM 1493 N N . ARG A 1 185 ? -13.306 -0.605 23.934 1.00 94.50 185 ARG A N 1
ATOM 1494 C CA . ARG A 1 185 ? -13.440 -1.015 25.337 1.00 94.50 185 ARG A CA 1
ATOM 1495 C C . ARG A 1 185 ? -14.309 -0.025 26.111 1.00 94.50 185 ARG A C 1
ATOM 1497 O O . ARG A 1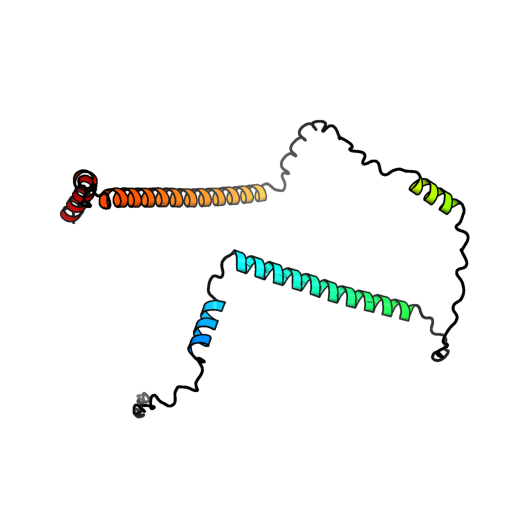 185 ? -15.288 -0.444 26.722 1.00 94.50 185 ARG A O 1
ATOM 1504 N N . LYS A 1 186 ? -14.027 1.278 26.011 1.00 94.56 186 LYS A N 1
ATOM 1505 C CA . LYS A 1 186 ? -14.838 2.347 26.621 1.00 94.56 186 LYS A CA 1
ATOM 1506 C C . LYS A 1 186 ? -16.286 2.290 26.133 1.00 94.56 186 LYS A C 1
ATOM 1508 O O . LYS A 1 186 ? -17.204 2.324 26.946 1.00 94.56 186 LYS A O 1
ATOM 1513 N N . LYS A 1 187 ? -16.503 2.123 24.822 1.00 94.62 187 LYS A N 1
ATOM 1514 C CA . LYS A 1 187 ? -17.843 1.979 24.235 1.00 94.62 187 LYS A CA 1
ATOM 1515 C C . LYS A 1 187 ? -18.575 0.770 24.817 1.00 94.62 187 LYS A C 1
ATOM 1517 O O . LYS A 1 187 ? -19.689 0.945 25.287 1.00 94.62 187 LYS A O 1
ATOM 1522 N N . LYS A 1 188 ? -17.946 -0.412 24.849 1.00 93.62 188 LYS A N 1
ATOM 1523 C CA . LYS A 1 188 ? -18.535 -1.646 25.401 1.00 93.62 188 LYS A CA 1
ATOM 1524 C C . LYS A 1 188 ? -18.967 -1.478 26.858 1.00 93.62 188 LYS A C 1
ATOM 1526 O O . LYS A 1 188 ? -20.075 -1.879 27.204 1.00 93.62 188 LYS A O 1
ATOM 1531 N N . LEU A 1 189 ? -18.119 -0.862 27.685 1.00 93.62 189 LEU A N 1
ATOM 1532 C CA . LEU A 1 189 ? -18.438 -0.578 29.086 1.00 93.62 189 LEU A CA 1
ATOM 1533 C C . LEU A 1 189 ? -19.641 0.373 29.191 1.00 93.62 189 LEU A C 1
ATOM 1535 O O . LEU A 1 189 ? -20.614 0.052 29.866 1.00 93.62 189 LEU A O 1
ATOM 1539 N N . MET A 1 190 ? -19.637 1.480 28.441 1.00 91.00 190 MET A N 1
ATOM 1540 C CA . MET A 1 190 ? -20.716 2.484 28.434 1.00 91.00 190 MET A CA 1
ATOM 1541 C C . MET A 1 190 ? -22.044 1.984 27.848 1.00 91.00 190 MET A C 1
ATOM 1543 O O . MET A 1 190 ? -23.106 2.491 28.205 1.00 91.00 190 MET A O 1
ATOM 1547 N N . THR A 1 191 ? -22.013 1.003 26.946 1.00 93.31 191 THR A N 1
ATOM 1548 C CA . THR A 1 191 ? -23.222 0.395 26.371 1.00 93.31 191 THR A CA 1
ATOM 1549 C C . THR A 1 191 ? -23.750 -0.783 27.182 1.00 93.31 191 THR A C 1
ATOM 1551 O O . THR A 1 191 ? -24.816 -1.293 26.849 1.00 93.31 191 THR A O 1
ATOM 1554 N N . ALA A 1 192 ? -23.031 -1.239 28.213 1.00 91.62 192 ALA A N 1
ATOM 1555 C CA . ALA A 1 192 ? -23.448 -2.383 29.013 1.00 91.62 192 ALA A CA 1
ATOM 1556 C C . ALA A 1 192 ? -24.784 -2.105 29.724 1.00 91.62 192 ALA A C 1
ATOM 1558 O O . ALA A 1 192 ? -24.916 -1.128 30.470 1.00 91.62 192 ALA A O 1
ATOM 1559 N N . LYS A 1 193 ? -25.761 -2.985 29.492 1.00 94.81 193 LYS A N 1
ATOM 1560 C CA . LYS A 1 193 ? -27.109 -2.933 30.062 1.00 94.81 193 LYS A CA 1
ATOM 1561 C C . LYS A 1 193 ? -27.439 -4.251 30.762 1.00 94.81 193 LYS A C 1
ATOM 1563 O O . LYS A 1 193 ? -26.913 -5.294 30.379 1.00 94.81 193 LYS A O 1
ATOM 1568 N N . THR A 1 194 ? -28.255 -4.176 31.806 1.00 90.69 194 THR A N 1
ATOM 1569 C CA . THR A 1 194 ? -28.846 -5.326 32.496 1.00 90.69 194 THR A CA 1
ATOM 1570 C C . THR A 1 194 ? -29.913 -5.974 31.612 1.00 90.69 194 THR A C 1
ATOM 1572 O O . THR A 1 194 ? -30.296 -5.403 30.589 1.00 90.69 194 THR A O 1
ATOM 1575 N N . VAL A 1 195 ? -30.416 -7.144 32.015 1.00 91.88 195 VAL A N 1
ATOM 1576 C CA . VAL A 1 195 ? -31.516 -7.831 31.311 1.00 91.88 195 VAL A CA 1
ATOM 1577 C C . VAL A 1 195 ? -32.751 -6.925 31.205 1.00 91.88 195 VAL A C 1
ATOM 1579 O O . VAL A 1 195 ? -33.333 -6.813 30.133 1.00 91.88 195 VAL A O 1
ATOM 1582 N N . ASP A 1 196 ? -33.030 -6.135 32.245 1.00 92.69 196 ASP A N 1
ATOM 1583 C CA . ASP A 1 196 ? -34.114 -5.137 32.277 1.00 92.69 196 ASP A CA 1
ATOM 1584 C C . ASP A 1 196 ? -33.841 -3.875 31.426 1.00 92.69 196 ASP A C 1
ATOM 1586 O O . ASP A 1 196 ? -34.537 -2.867 31.538 1.00 92.69 196 ASP A O 1
ATOM 1590 N N . GLY A 1 197 ? -32.758 -3.847 30.642 1.00 91.25 197 GLY A N 1
ATOM 1591 C CA . GLY A 1 197 ? -32.380 -2.720 29.780 1.00 91.25 197 GLY A CA 1
ATOM 1592 C C . GLY A 1 197 ? -31.793 -1.499 30.503 1.00 91.25 197 GLY A C 1
ATOM 1593 O O . GLY A 1 197 ? -31.323 -0.561 29.846 1.00 91.25 1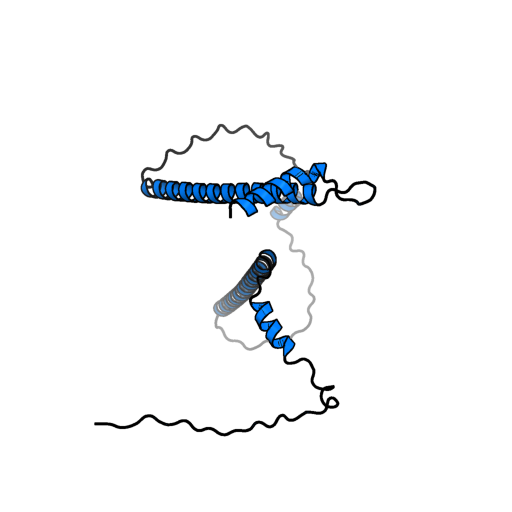97 GLY A O 1
ATOM 1594 N N . ARG A 1 198 ? -31.762 -1.506 31.842 1.00 90.75 198 ARG A N 1
ATOM 1595 C CA . ARG A 1 198 ? -31.118 -0.471 32.671 1.00 90.75 198 ARG A CA 1
ATOM 1596 C C . ARG A 1 198 ? -29.600 -0.479 32.461 1.00 90.75 198 ARG A C 1
ATOM 1598 O O . ARG A 1 198 ? -29.012 -1.498 32.116 1.00 90.75 198 ARG A O 1
ATOM 1605 N N . LYS A 1 199 ? -28.930 0.662 32.632 1.00 92.12 199 LYS A N 1
ATOM 1606 C CA . LYS A 1 199 ? -27.463 0.739 32.496 1.00 92.12 199 LYS A CA 1
ATOM 1607 C C . LYS A 1 199 ? -26.781 0.016 33.660 1.00 92.12 199 LYS A C 1
ATOM 1609 O O . LYS A 1 199 ? -27.148 0.226 34.812 1.00 92.12 199 LYS A O 1
ATOM 1614 N N . MET A 1 200 ? -25.751 -0.782 33.373 1.00 91.19 200 MET A N 1
ATOM 1615 C CA . MET A 1 200 ? -24.971 -1.451 34.420 1.00 91.19 200 MET A CA 1
ATOM 1616 C C . MET A 1 200 ? -23.915 -0.501 34.991 1.00 91.19 200 MET A C 1
ATOM 1618 O O . MET A 1 200 ? -22.788 -0.451 34.491 1.00 91.19 200 MET A O 1
ATOM 1622 N N . LEU A 1 201 ? -24.260 0.232 36.054 1.00 87.69 201 LEU A N 1
ATOM 1623 C CA . LEU A 1 201 ? -23.365 1.226 36.657 1.00 87.69 201 LEU A CA 1
ATOM 1624 C C . LEU A 1 201 ? -22.027 0.618 37.105 1.00 87.69 201 LEU A C 1
ATOM 1626 O O . LEU A 1 201 ? -20.988 1.230 36.890 1.00 87.69 201 LEU A O 1
ATOM 1630 N N . GLY A 1 202 ? -22.019 -0.623 37.604 1.00 90.50 202 GLY A N 1
ATOM 1631 C CA . GLY A 1 202 ? -20.786 -1.314 38.007 1.00 90.50 202 GLY A CA 1
ATOM 1632 C C . GLY A 1 202 ? -19.775 -1.539 36.872 1.00 90.50 202 GLY A C 1
ATOM 1633 O O . GLY A 1 202 ? -18.575 -1.549 37.117 1.00 90.50 202 GLY A O 1
ATOM 1634 N N . LYS A 1 203 ? -20.226 -1.664 35.614 1.00 90.12 203 LYS A N 1
ATOM 1635 C CA . LYS A 1 203 ? -19.329 -1.763 34.442 1.00 90.12 203 LYS A CA 1
ATOM 1636 C C . LYS A 1 203 ? -18.932 -0.387 33.896 1.00 90.12 203 LYS A C 1
ATOM 1638 O O . LYS A 1 203 ? -17.915 -0.266 33.222 1.00 90.12 203 LYS A O 1
ATOM 1643 N N . GLN A 1 204 ? -19.738 0.638 34.166 1.00 90.69 204 GLN A N 1
ATOM 1644 C CA . GLN A 1 204 ? -19.559 2.003 33.660 1.00 90.69 204 GLN A CA 1
ATOM 1645 C C . GLN A 1 204 ? -18.777 2.905 34.617 1.00 90.69 204 GLN A C 1
ATOM 1647 O O . GLN A 1 204 ? -18.209 3.902 34.173 1.00 90.69 204 GLN A O 1
ATOM 1652 N N . SER A 1 205 ? -18.739 2.556 35.905 1.00 92.38 205 SER A N 1
ATOM 1653 C CA . SER A 1 205 ? -18.178 3.366 36.988 1.00 92.38 205 SER A CA 1
ATOM 1654 C C . SER A 1 205 ? -16.756 3.834 36.689 1.00 92.38 205 SER A C 1
ATOM 1656 O O . SER A 1 205 ? -16.491 5.024 36.782 1.00 92.38 205 SER A O 1
ATOM 1658 N N . SER A 1 206 ? -15.864 2.957 36.223 1.00 92.19 206 SER A N 1
ATOM 1659 C CA . SER A 1 206 ? -14.468 3.313 35.915 1.00 92.19 206 SER A CA 1
ATOM 1660 C C . SER A 1 206 ? -14.328 4.360 34.803 1.00 92.19 206 SER A C 1
ATOM 1662 O O . SER A 1 206 ? -13.533 5.292 34.915 1.00 92.19 206 SER A O 1
ATOM 1664 N N . VAL A 1 207 ? -15.126 4.249 33.737 1.00 94.31 207 VAL A N 1
ATOM 1665 C CA . VAL A 1 207 ? -15.115 5.206 32.617 1.00 94.31 207 VAL A CA 1
ATOM 1666 C C . VAL A 1 207 ? -15.734 6.540 33.038 1.00 94.31 207 VAL A C 1
ATOM 1668 O O . VAL A 1 207 ? -15.231 7.595 32.653 1.00 94.31 207 VAL A O 1
ATOM 1671 N N . LEU A 1 208 ? -16.808 6.502 33.830 1.00 92.50 208 LEU A N 1
ATOM 1672 C CA . LEU A 1 208 ? -17.470 7.698 34.355 1.00 92.50 208 LEU A CA 1
ATOM 1673 C C . LEU A 1 208 ? -16.574 8.453 35.343 1.00 92.50 208 LEU A C 1
ATOM 1675 O O . LEU A 1 208 ? -16.458 9.669 35.229 1.00 92.50 208 LEU A O 1
ATOM 1679 N N . LEU A 1 209 ? -15.890 7.744 36.244 1.00 93.88 209 LEU A N 1
ATOM 1680 C CA . LEU A 1 209 ? -14.944 8.330 37.196 1.00 93.88 209 LEU A CA 1
ATOM 1681 C C . LEU A 1 209 ? -13.772 9.009 36.484 1.00 93.88 209 LEU A C 1
ATOM 1683 O O . LEU A 1 209 ? -13.493 10.170 36.762 1.00 93.88 209 LEU A O 1
ATOM 1687 N N . SER A 1 210 ? -13.145 8.337 35.511 1.00 92.81 210 SER A N 1
ATOM 1688 C CA . SER A 1 210 ? -12.069 8.934 34.705 1.00 92.81 210 SER A CA 1
ATOM 1689 C C . SER A 1 210 ? -12.530 10.203 33.977 1.00 92.81 210 SER A C 1
ATOM 1691 O O . SER A 1 210 ? -11.776 11.169 33.885 1.00 92.81 210 SER A O 1
ATOM 1693 N N . LYS A 1 211 ? -13.782 10.234 33.500 1.00 93.56 211 LYS A N 1
ATOM 1694 C CA . LYS A 1 211 ? -14.359 11.418 32.856 1.00 93.56 211 LYS A CA 1
ATOM 1695 C C . LYS A 1 211 ? -14.572 12.571 33.842 1.00 93.56 211 LYS A C 1
ATOM 1697 O O . LYS A 1 211 ? -14.243 13.700 33.499 1.00 93.56 211 LYS A O 1
ATOM 1702 N N . ILE A 1 212 ? -15.095 12.295 35.040 1.00 95.50 212 ILE A N 1
ATOM 1703 C CA . ILE A 1 212 ? -15.284 13.310 36.089 1.00 95.50 212 ILE A CA 1
ATOM 1704 C C . ILE A 1 212 ? -13.928 13.863 36.538 1.00 95.50 212 ILE A C 1
ATOM 1706 O O . ILE A 1 212 ? -13.770 15.074 36.604 1.00 95.50 212 ILE A O 1
ATOM 1710 N N . GLN A 1 213 ? -12.930 13.002 36.765 1.00 95.62 213 GLN A N 1
ATOM 1711 C CA . GLN A 1 213 ? -11.566 13.433 37.093 1.00 95.62 213 GLN A CA 1
ATOM 1712 C C . GLN A 1 213 ? -10.995 14.365 36.020 1.00 95.62 213 GLN A C 1
ATOM 1714 O O . GLN A 1 213 ? -10.457 15.413 36.355 1.00 95.62 213 GLN A O 1
ATOM 1719 N N . GLN A 1 214 ? -11.180 14.031 34.739 1.00 94.12 214 GLN A N 1
ATOM 1720 C CA . GLN A 1 214 ? -10.732 14.878 33.635 1.00 94.12 214 GLN A CA 1
ATOM 1721 C C . GLN A 1 214 ? -11.446 16.242 33.611 1.00 94.12 214 GLN A C 1
ATOM 1723 O O . GLN A 1 214 ? -10.806 17.241 33.311 1.00 94.12 214 GLN A O 1
ATOM 1728 N N . GLN A 1 215 ? -12.740 16.296 33.947 1.00 94.12 215 GLN A N 1
ATOM 1729 C CA . GLN A 1 215 ? -13.509 17.549 34.041 1.00 94.12 215 GLN A CA 1
ATOM 1730 C C . GLN A 1 215 ? -13.150 18.397 35.267 1.00 94.12 215 GLN A C 1
ATOM 1732 O O . GLN A 1 215 ? -13.346 19.601 35.236 1.00 94.12 215 GLN A O 1
ATOM 1737 N N . MET A 1 216 ? -12.668 17.775 36.343 1.00 94.56 216 MET A N 1
ATOM 1738 C CA . MET A 1 216 ? -12.216 18.483 37.547 1.00 94.56 216 MET A CA 1
ATOM 1739 C C . MET A 1 216 ? -10.753 18.935 37.438 1.00 94.56 216 MET A C 1
ATOM 1741 O O . MET A 1 216 ? -10.331 19.810 38.183 1.00 94.56 216 MET A O 1
ATOM 1745 N N . SER A 1 217 ? -9.970 18.329 36.535 1.00 88.06 217 SER A N 1
ATOM 1746 C CA . SER A 1 217 ? -8.588 18.737 36.237 1.00 88.06 217 SER A CA 1
ATOM 1747 C C . SER A 1 217 ? -8.471 19.861 35.201 1.00 88.06 217 SER A C 1
ATOM 1749 O O . SER A 1 217 ? -7.366 20.345 34.967 1.00 88.06 217 SER A O 1
ATOM 1751 N N . THR A 1 218 ? -9.576 20.211 34.538 1.00 72.88 218 THR A N 1
ATOM 1752 C CA . THR A 1 218 ? -9.693 21.347 33.605 1.00 72.88 218 THR A CA 1
ATOM 1753 C C . THR A 1 218 ? -10.236 22.563 34.322 1.00 72.88 218 THR A C 1
ATOM 1755 O O . THR A 1 218 ? -9.709 23.663 34.068 1.00 72.88 218 THR A O 1
#

pLDDT: mean 74.65, std 19.92, range [35.81, 98.44]